Protein AF-A0A6M1YBT5-F1 (afdb_monomer_lite)

pLDDT: mean 76.94, std 18.64, range [25.42, 97.75]

Secondary structure (DSSP, 8-state):
----PBPTTS-B--S----TT--TT-----EE-S-BTTB-TTT--GGGSEEPPTTSHHHHTT---EEPPPBTTB--GGGGGG------GGGGGGGS-HHHHHHHHHHHHHHHTSTTPEEEE-TTS-EEEEEEETTTTEEEEEE---HHHHHHHHHHHHHHSS---TTSTTSS--SPPPSS--TTSSSHHHHHHHHHHHHHHHHHS-SSS---HHHHHHHHHHTTTTSS--HHHHHHH-PPEEPSSTT---EE--GGG-EEEHHHHT-SEEEEEEEE-SSSSPPTTPPSP---EEEEEEEEHHHHHSPPPSSGGG--S---SSS-GGG-EEEHHHHHHHHHHHHHHHHHHHHHSPPPGGGGGGGGSPP----

Structure (mmCIF, N/CA/C/O backbone):
data_AF-A0A6M1YBT5-F1
#
_entry.id   AF-A0A6M1YBT5-F1
#
loop_
_atom_site.group_PDB
_atom_site.id
_atom_site.type_symbol
_atom_site.label_atom_id
_atom_site.label_alt_id
_atom_site.label_comp_id
_atom_site.label_asym_id
_atom_site.label_entity_id
_atom_site.label_seq_id
_atom_site.pdbx_PDB_ins_code
_atom_site.Cartn_x
_atom_site.Cartn_y
_atom_site.Cartn_z
_atom_site.occupancy
_atom_site.B_iso_or_equiv
_atom_site.auth_seq_id
_atom_site.auth_comp_id
_atom_site.auth_asym_id
_atom_site.auth_atom_id
_atom_site.pdbx_PDB_model_num
ATOM 1 N N . MET A 1 1 ? 1.726 -25.487 -20.425 1.00 26.73 1 MET A N 1
ATOM 2 C CA . MET A 1 1 ? 1.369 -24.193 -19.809 1.00 26.73 1 MET A CA 1
ATOM 3 C C . MET A 1 1 ? 2.664 -23.662 -19.251 1.00 26.73 1 MET A C 1
ATOM 5 O O . MET A 1 1 ? 3.303 -24.410 -18.527 1.00 26.73 1 MET A O 1
ATOM 9 N N . VAL A 1 2 ? 3.130 -22.505 -19.703 1.00 25.42 2 VAL A N 1
ATOM 10 C CA . VAL A 1 2 ? 4.426 -21.983 -19.265 1.00 25.42 2 VAL A CA 1
ATOM 11 C C . VAL A 1 2 ? 4.145 -20.724 -18.504 1.00 25.42 2 VAL A C 1
ATOM 13 O O . VAL A 1 2 ? 3.685 -19.731 -19.064 1.00 25.42 2 VAL A O 1
ATOM 16 N N . GLU A 1 3 ? 4.338 -20.848 -17.201 1.00 28.80 3 GLU A N 1
ATOM 17 C CA . GLU A 1 3 ? 4.445 -19.727 -16.299 1.00 28.80 3 GLU A CA 1
ATOM 18 C C . GLU A 1 3 ? 5.597 -18.865 -16.824 1.00 28.80 3 GLU A C 1
ATOM 20 O O . GLU A 1 3 ? 6.738 -19.317 -16.901 1.00 28.80 3 GLU A O 1
ATOM 25 N N . ILE A 1 4 ? 5.306 -17.609 -17.187 1.00 34.09 4 ILE A N 1
ATOM 26 C CA . ILE A 1 4 ? 6.251 -16.570 -16.777 1.00 34.09 4 ILE A CA 1
ATOM 27 C C . ILE A 1 4 ? 6.368 -16.811 -15.290 1.00 34.09 4 ILE A C 1
ATOM 29 O O . ILE A 1 4 ? 5.341 -16.694 -14.610 1.00 34.09 4 ILE A O 1
ATOM 33 N N . ASP A 1 5 ? 7.531 -17.310 -14.867 1.00 37.50 5 ASP A N 1
ATOM 34 C CA . ASP A 1 5 ? 7.662 -17.830 -13.522 1.00 37.50 5 ASP A CA 1
ATOM 35 C C . ASP A 1 5 ? 7.214 -16.716 -12.603 1.00 37.50 5 ASP A C 1
ATOM 37 O O . ASP A 1 5 ? 7.565 -15.539 -12.760 1.00 37.50 5 ASP A O 1
ATOM 41 N N . ARG A 1 6 ? 6.237 -17.094 -11.808 1.00 40.88 6 ARG A N 1
ATOM 42 C CA . ARG A 1 6 ? 5.679 -16.217 -10.827 1.00 40.88 6 ARG A CA 1
ATOM 43 C C . ARG A 1 6 ? 6.697 -16.249 -9.697 1.00 40.88 6 ARG A C 1
ATOM 45 O O . ARG A 1 6 ? 7.323 -17.283 -9.466 1.00 40.88 6 ARG A O 1
ATOM 52 N N . ASP A 1 7 ? 6.880 -15.171 -8.947 1.00 37.66 7 ASP A N 1
ATOM 53 C CA . ASP A 1 7 ? 7.447 -15.406 -7.619 1.00 37.66 7 ASP A CA 1
ATOM 54 C C . ASP A 1 7 ? 6.541 -16.419 -6.874 1.00 37.66 7 ASP A C 1
ATOM 56 O O . ASP A 1 7 ? 5.446 -16.768 -7.333 1.00 37.66 7 ASP A O 1
ATOM 60 N N . ILE A 1 8 ? 6.952 -16.895 -5.698 1.00 29.22 8 ILE A N 1
ATOM 61 C CA . ILE A 1 8 ? 6.118 -17.826 -4.915 1.00 29.22 8 ILE A CA 1
ATOM 62 C C . ILE A 1 8 ? 4.668 -17.320 -4.680 1.00 29.22 8 ILE A C 1
ATOM 64 O O . ILE A 1 8 ? 3.797 -18.090 -4.281 1.00 29.22 8 ILE A O 1
ATOM 68 N N . ASN A 1 9 ? 4.398 -16.036 -4.935 1.00 33.50 9 ASN A N 1
ATOM 69 C CA . ASN A 1 9 ? 3.139 -15.347 -4.707 1.00 33.50 9 ASN A CA 1
ATOM 70 C C . ASN A 1 9 ? 2.291 -15.123 -5.962 1.00 33.50 9 ASN A C 1
ATOM 72 O O . ASN A 1 9 ? 1.188 -14.587 -5.856 1.00 33.50 9 ASN A O 1
ATOM 76 N N . GLY A 1 10 ? 2.740 -15.545 -7.141 1.00 29.95 10 GLY A N 1
ATOM 77 C CA . GLY A 1 10 ? 1.906 -15.485 -8.335 1.00 29.95 10 GLY A CA 1
ATOM 78 C C . GLY A 1 10 ? 2.188 -14.313 -9.287 1.00 29.95 10 GLY A C 1
ATOM 79 O O . GLY A 1 10 ? 1.423 -14.139 -10.240 1.00 29.95 10 GLY A O 1
ATOM 80 N N . VAL A 1 11 ? 3.260 -13.541 -9.063 1.00 38.91 11 VAL A N 1
ATOM 81 C CA . VAL A 1 11 ? 3.574 -12.308 -9.807 1.00 38.91 11 VAL A CA 1
ATOM 82 C C . VAL A 1 11 ? 4.589 -12.552 -10.931 1.00 38.91 11 VAL A C 1
ATOM 84 O O . VAL A 1 11 ? 5.659 -13.079 -10.644 1.00 38.91 11 VAL A O 1
ATOM 87 N N . PRO A 1 12 ? 4.331 -12.112 -12.177 1.00 36.88 12 PRO A N 1
ATOM 88 C CA . PRO A 1 12 ? 5.252 -12.278 -13.302 1.00 36.88 12 PRO A CA 1
ATOM 89 C C . PRO A 1 12 ? 6.595 -11.606 -13.066 1.00 36.88 12 PRO A C 1
ATOM 91 O O . PRO A 1 12 ? 6.651 -10.429 -12.704 1.00 36.88 12 PRO A O 1
ATOM 94 N N . ILE A 1 13 ? 7.656 -12.356 -13.346 1.00 44.56 13 ILE A N 1
ATOM 95 C CA . ILE A 1 13 ? 9.000 -11.922 -13.033 1.00 44.56 13 ILE A CA 1
ATOM 96 C C . ILE A 1 13 ? 9.590 -10.958 -14.097 1.00 44.56 13 ILE A C 1
ATOM 98 O O . ILE A 1 13 ? 9.879 -11.350 -15.229 1.00 44.56 13 ILE A O 1
ATOM 102 N N . LEU A 1 14 ? 9.810 -9.693 -13.729 1.00 43.75 14 LEU A N 1
ATOM 103 C CA . LEU A 1 14 ? 10.834 -8.811 -14.307 1.00 43.75 14 LEU A CA 1
ATOM 104 C C . LEU A 1 14 ? 12.133 -9.005 -13.503 1.00 43.75 14 LEU A C 1
ATOM 106 O O . LEU A 1 14 ? 12.145 -9.662 -12.480 1.00 43.75 14 LEU A O 1
ATOM 110 N N . THR A 1 15 ? 13.288 -8.520 -13.946 1.00 36.75 15 THR A N 1
ATOM 111 C CA . THR A 1 15 ? 14.533 -8.696 -13.169 1.00 36.75 15 THR A CA 1
ATOM 112 C C . THR A 1 15 ? 14.417 -8.077 -11.769 1.00 36.75 15 THR A C 1
ATOM 114 O O . THR A 1 15 ? 14.633 -6.871 -11.622 1.00 36.75 15 THR A O 1
ATOM 117 N N . TYR A 1 16 ? 14.088 -8.883 -10.751 1.00 40.78 16 TYR A N 1
ATOM 118 C CA . TYR A 1 16 ? 14.007 -8.444 -9.363 1.00 40.78 16 TYR A CA 1
ATOM 119 C C . TYR A 1 16 ? 15.364 -7.921 -8.897 1.00 40.78 16 TYR A C 1
ATOM 121 O O . TYR A 1 16 ? 16.414 -8.522 -9.132 1.00 40.78 16 TYR A O 1
ATOM 129 N N . ALA A 1 17 ? 15.250 -6.909 -8.041 1.00 36.84 17 ALA A N 1
ATOM 130 C CA . ALA A 1 17 ? 16.134 -6.630 -6.920 1.00 36.84 17 ALA A CA 1
ATOM 131 C C . ALA A 1 17 ? 17.541 -6.163 -7.287 1.00 36.84 17 ALA A C 1
ATOM 133 O O . ALA A 1 17 ? 18.460 -6.960 -7.440 1.00 36.84 17 ALA A O 1
ATOM 134 N N . LEU A 1 18 ? 17.717 -4.838 -7.239 1.00 38.97 18 LEU A N 1
ATOM 135 C CA . LEU A 1 18 ? 18.995 -4.253 -6.846 1.00 38.97 18 LEU A CA 1
ATOM 136 C C . LEU A 1 18 ? 19.388 -4.842 -5.484 1.00 38.97 18 LEU A C 1
ATOM 138 O O . LEU A 1 18 ? 18.885 -4.422 -4.435 1.00 38.97 18 LEU A O 1
ATOM 142 N N . GLY A 1 19 ? 20.252 -5.850 -5.516 1.00 38.91 19 GLY A N 1
ATOM 143 C CA . GLY A 1 19 ? 20.947 -6.348 -4.347 1.00 38.91 19 GLY A CA 1
ATOM 144 C C . GLY A 1 19 ? 22.049 -5.367 -3.938 1.00 38.91 19 GLY A C 1
ATOM 145 O O . GLY A 1 19 ? 22.372 -4.420 -4.665 1.00 38.91 19 GLY A O 1
ATOM 146 N N . PRO A 1 20 ? 22.674 -5.560 -2.767 1.00 32.41 20 PRO A N 1
ATOM 147 C CA . PRO A 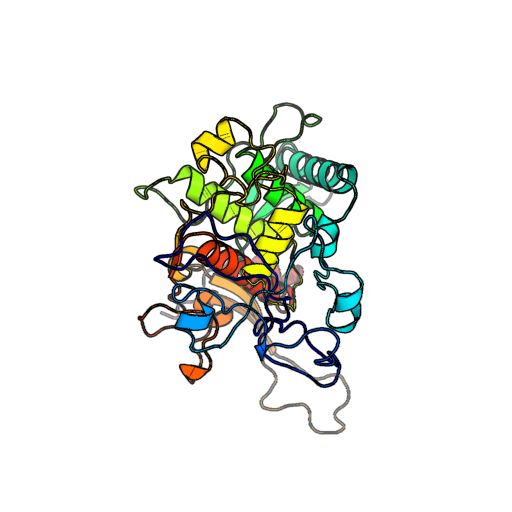1 20 ? 23.877 -4.820 -2.410 1.00 32.41 20 PRO A CA 1
ATOM 148 C C . PRO A 1 20 ? 25.019 -5.150 -3.400 1.00 32.41 20 PRO A C 1
ATOM 150 O O . PRO A 1 20 ? 25.738 -6.126 -3.204 1.00 32.41 20 PRO A O 1
ATOM 153 N N . GLY A 1 21 ? 25.186 -4.353 -4.467 1.00 38.91 21 GLY A N 1
ATOM 154 C CA . GLY A 1 21 ? 26.302 -4.480 -5.422 1.00 38.91 21 GLY A CA 1
ATOM 155 C C . GLY A 1 21 ? 25.999 -4.252 -6.911 1.00 38.91 21 GLY A C 1
ATOM 156 O O . GLY A 1 21 ? 26.948 -4.196 -7.691 1.00 38.91 21 GLY A O 1
ATOM 157 N N . ASP A 1 22 ? 24.736 -4.106 -7.321 1.00 43.72 22 ASP A N 1
ATOM 158 C CA . ASP A 1 22 ? 24.376 -3.922 -8.738 1.00 43.72 22 ASP A CA 1
ATOM 159 C C . ASP A 1 22 ? 24.725 -2.525 -9.293 1.00 43.72 22 ASP A C 1
ATOM 161 O O . ASP A 1 22 ? 24.653 -1.512 -8.590 1.00 43.72 22 ASP A O 1
ATOM 165 N N . ALA A 1 23 ? 25.080 -2.459 -10.584 1.00 38.72 23 ALA A N 1
ATOM 166 C CA . ALA A 1 23 ? 25.307 -1.203 -11.298 1.00 38.72 23 ALA A CA 1
ATOM 167 C C . ALA A 1 23 ? 24.004 -0.688 -11.932 1.00 38.72 23 ALA A C 1
ATOM 169 O O . ALA A 1 23 ? 23.312 -1.398 -12.654 1.00 38.72 23 ALA A O 1
ATOM 170 N N . TRP A 1 24 ? 23.710 0.591 -11.713 1.00 37.75 24 TRP A N 1
ATOM 171 C CA . TRP A 1 24 ? 22.480 1.285 -12.119 1.00 37.75 24 TRP A CA 1
ATOM 172 C C . TRP A 1 24 ? 22.227 1.373 -13.641 1.00 37.75 24 TRP A C 1
ATOM 174 O O . TRP A 1 24 ? 21.169 1.835 -14.054 1.00 37.75 24 TRP A O 1
ATOM 184 N N . THR A 1 25 ? 23.179 0.955 -14.481 1.00 33.41 25 THR A N 1
ATOM 185 C CA . THR A 1 25 ? 23.134 1.043 -15.954 1.00 33.41 25 THR A CA 1
ATOM 186 C C . THR A 1 25 ? 22.618 -0.220 -16.647 1.00 33.41 25 THR A C 1
ATOM 188 O O . THR A 1 25 ? 22.675 -0.311 -17.873 1.00 33.41 25 THR A O 1
ATOM 191 N N . TRP A 1 26 ? 22.167 -1.229 -15.907 1.00 42.75 26 TRP A N 1
ATOM 192 C CA . TRP A 1 26 ? 21.695 -2.478 -16.501 1.00 42.75 26 TRP A CA 1
ATOM 193 C C . TRP A 1 26 ? 20.222 -2.341 -16.905 1.00 42.75 26 TRP A C 1
ATOM 195 O O . TRP A 1 26 ? 19.343 -2.149 -16.067 1.00 42.75 26 TRP A O 1
ATOM 205 N N . VAL A 1 27 ? 19.970 -2.368 -18.217 1.00 40.84 27 VAL A N 1
ATOM 206 C CA . VAL A 1 27 ? 18.632 -2.271 -18.821 1.00 40.84 27 VAL A CA 1
ATOM 207 C C . VAL A 1 27 ? 17.768 -3.443 -18.348 1.00 40.84 27 VAL A C 1
ATOM 209 O O . VAL A 1 27 ? 18.183 -4.599 -18.428 1.00 40.84 27 VAL A O 1
ATOM 212 N N . ARG A 1 28 ? 16.556 -3.138 -17.867 1.00 53.50 28 ARG A N 1
ATOM 213 C CA . ARG A 1 28 ? 15.579 -4.119 -17.375 1.00 53.50 28 ARG A CA 1
ATOM 214 C C . ARG A 1 28 ? 15.096 -4.962 -18.545 1.00 53.50 28 ARG A C 1
ATOM 216 O O . ARG A 1 28 ? 14.430 -4.443 -19.430 1.00 53.50 28 ARG A O 1
ATOM 223 N N . SER A 1 29 ? 15.452 -6.238 -18.549 1.00 51.53 29 SER A N 1
ATOM 224 C CA . SER A 1 29 ? 15.004 -7.216 -19.541 1.00 51.53 29 SER A CA 1
ATOM 225 C C . SER A 1 29 ? 14.163 -8.270 -18.820 1.00 51.53 29 SER A C 1
ATOM 227 O O . SER A 1 29 ? 14.588 -8.683 -17.742 1.00 51.53 29 SER A O 1
ATOM 229 N N . PRO A 1 30 ? 12.987 -8.703 -19.319 1.00 60.44 30 PRO A N 1
ATOM 230 C CA . PRO A 1 30 ? 12.273 -9.823 -18.723 1.00 60.44 30 PRO A CA 1
ATOM 231 C C . PRO A 1 30 ? 13.216 -11.019 -18.686 1.00 60.44 30 PRO A C 1
ATOM 233 O O . PRO A 1 30 ? 14.137 -11.098 -19.494 1.00 60.44 30 PRO A O 1
ATOM 236 N N . ILE A 1 31 ? 13.051 -11.913 -17.722 1.00 62.12 31 ILE A N 1
ATOM 237 C CA . ILE A 1 31 ? 13.973 -13.036 -17.558 1.00 62.12 31 ILE A CA 1
ATOM 238 C C . ILE A 1 31 ? 13.261 -14.359 -17.714 1.00 62.12 31 ILE A C 1
ATOM 240 O O . ILE A 1 31 ? 12.080 -14.513 -17.425 1.00 62.12 31 ILE A O 1
ATOM 244 N N . MET A 1 32 ? 14.023 -15.315 -18.207 1.00 68.75 32 MET A N 1
ATOM 245 C CA . MET A 1 32 ? 13.651 -16.706 -18.339 1.00 68.75 32 MET A CA 1
ATOM 246 C C . MET A 1 32 ? 14.423 -17.494 -17.277 1.00 68.75 32 MET A C 1
ATOM 248 O O . MET A 1 32 ? 15.547 -17.113 -16.950 1.00 68.75 32 MET A O 1
ATOM 252 N N . PHE A 1 33 ? 13.843 -18.579 -16.758 1.00 63.16 33 PHE A N 1
ATOM 253 C CA . PHE A 1 33 ? 14.480 -19.494 -15.789 1.00 63.16 33 PHE A CA 1
ATOM 254 C C . PHE A 1 33 ? 14.779 -20.884 -16.370 1.00 63.16 33 PHE A C 1
ATOM 256 O O . PHE A 1 33 ? 15.431 -21.712 -15.738 1.00 63.16 33 PHE A O 1
ATOM 263 N N . GLY A 1 34 ? 14.307 -21.153 -17.588 1.00 68.75 34 GLY A N 1
ATOM 264 C CA . GLY A 1 34 ? 14.541 -22.408 -18.288 1.00 68.75 34 GLY A CA 1
ATOM 265 C C . GLY A 1 34 ? 13.649 -22.568 -19.513 1.00 68.75 34 GLY A C 1
ATOM 266 O O . GLY A 1 34 ? 12.652 -21.863 -19.673 1.00 68.75 34 GLY A O 1
ATOM 267 N N . ASN A 1 35 ? 14.008 -23.519 -20.376 1.00 68.50 35 ASN A N 1
ATOM 268 C CA . ASN A 1 35 ? 13.168 -23.940 -21.497 1.00 68.50 35 ASN A CA 1
ATOM 269 C C . ASN A 1 35 ? 11.968 -24.743 -21.002 1.00 68.50 35 ASN A C 1
ATOM 271 O O . ASN A 1 35 ? 12.051 -25.482 -20.021 1.00 68.50 35 ASN A O 1
ATOM 275 N N . THR A 1 36 ? 10.858 -24.645 -21.722 1.00 66.00 36 THR A N 1
ATOM 276 C CA . THR A 1 36 ? 9.608 -25.302 -21.347 1.00 66.00 36 THR A CA 1
ATOM 277 C C . THR A 1 36 ? 8.829 -25.752 -22.581 1.00 66.00 36 THR A C 1
ATOM 279 O O . THR A 1 36 ? 9.006 -25.220 -23.670 1.00 66.00 36 THR A O 1
ATOM 282 N N . GLU A 1 37 ? 7.926 -26.726 -22.434 1.00 66.75 37 GLU A N 1
ATOM 283 C CA . GLU A 1 37 ? 7.219 -27.307 -23.590 1.00 66.75 37 GLU A CA 1
ATOM 284 C C . GLU A 1 37 ? 6.308 -26.320 -24.341 1.00 66.75 37 GLU A C 1
ATOM 286 O O . GLU A 1 37 ? 6.036 -26.536 -25.519 1.00 66.75 37 GLU A O 1
ATOM 291 N N . ALA A 1 38 ? 5.829 -25.247 -23.695 1.00 65.81 38 ALA A N 1
ATOM 292 C CA . ALA A 1 38 ? 5.006 -24.231 -24.368 1.00 65.81 38 ALA A CA 1
ATOM 293 C C . ALA A 1 38 ? 5.803 -23.025 -24.890 1.00 65.81 38 ALA A C 1
ATOM 295 O O . ALA A 1 38 ? 5.219 -22.200 -25.584 1.00 65.81 38 ALA A O 1
ATOM 296 N N . CYS A 1 39 ? 7.106 -22.943 -24.603 1.00 71.12 39 CYS A N 1
ATOM 297 C CA . CYS A 1 39 ? 8.022 -21.995 -25.228 1.00 71.12 39 CYS A CA 1
ATOM 298 C C . CYS A 1 39 ? 9.065 -22.780 -26.038 1.00 71.12 39 CYS A C 1
ATOM 300 O O . CYS A 1 39 ? 10.083 -23.211 -25.488 1.00 71.12 39 CYS A O 1
ATOM 302 N N . PRO A 1 40 ? 8.796 -23.039 -27.328 1.00 76.81 40 PRO A N 1
ATOM 303 C CA . PRO A 1 40 ? 9.691 -23.827 -28.161 1.00 76.81 40 PRO A CA 1
ATOM 304 C C . PRO A 1 40 ? 11.078 -23.174 -28.254 1.00 76.81 40 PRO A C 1
ATOM 306 O O . PRO A 1 40 ? 11.187 -21.964 -28.446 1.00 76.81 40 PRO A O 1
ATOM 309 N N . ALA A 1 41 ? 12.147 -23.969 -28.150 1.00 77.25 41 ALA A N 1
ATOM 310 C CA . ALA A 1 41 ? 13.522 -23.458 -28.204 1.00 77.25 41 ALA A CA 1
ATOM 311 C C . ALA A 1 41 ? 13.877 -22.814 -29.563 1.00 77.25 41 ALA A C 1
ATOM 313 O O . ALA A 1 41 ? 14.815 -22.034 -29.661 1.00 77.25 41 ALA A O 1
ATOM 314 N N . ASP A 1 42 ? 13.124 -23.108 -30.624 1.00 82.19 42 ASP A N 1
ATOM 315 C CA . ASP A 1 42 ? 13.220 -22.425 -31.918 1.00 82.19 42 ASP A CA 1
ATOM 316 C C . ASP A 1 42 ? 12.602 -21.016 -31.917 1.00 82.19 42 ASP A C 1
ATOM 318 O O . ASP A 1 42 ? 12.900 -20.226 -32.813 1.00 82.19 42 ASP A O 1
ATOM 322 N N . VAL A 1 43 ? 11.785 -20.686 -30.911 1.00 78.94 43 VAL A N 1
ATOM 323 C CA . VAL A 1 43 ? 11.243 -19.341 -30.668 1.00 78.94 43 VAL A CA 1
ATOM 324 C C . VAL A 1 43 ? 12.129 -18.567 -29.694 1.00 78.94 43 VAL A C 1
ATOM 326 O O . VAL A 1 43 ? 12.513 -17.437 -29.988 1.00 78.94 43 VAL A O 1
ATOM 329 N N . LEU A 1 44 ? 12.457 -19.162 -28.545 1.00 76.31 44 LEU A N 1
ATOM 330 C CA . LEU A 1 44 ? 13.303 -18.551 -27.521 1.00 76.31 44 LEU A CA 1
ATOM 331 C C . LEU A 1 44 ? 14.030 -19.652 -26.735 1.00 76.31 44 LEU A C 1
ATOM 333 O O . LEU A 1 44 ? 13.400 -20.416 -26.008 1.00 76.31 44 LEU A O 1
ATOM 337 N N . ASP A 1 45 ? 15.354 -19.742 -26.886 1.00 84.12 45 ASP A N 1
ATOM 338 C CA . ASP A 1 45 ? 16.174 -20.757 -26.212 1.00 84.12 45 ASP A CA 1
ATOM 339 C C . ASP A 1 45 ? 16.932 -20.160 -25.028 1.00 84.12 45 ASP A C 1
ATOM 341 O O . ASP A 1 45 ? 17.886 -19.397 -25.210 1.00 84.12 45 ASP A O 1
ATOM 345 N N . PHE A 1 46 ? 16.572 -20.594 -23.821 1.00 80.56 46 PHE A N 1
ATOM 346 C CA . PHE A 1 46 ? 17.237 -20.251 -22.570 1.00 80.56 46 PHE A CA 1
ATOM 347 C C . PHE A 1 46 ? 18.763 -20.356 -22.665 1.00 80.56 46 PHE A C 1
ATOM 349 O O . PHE A 1 46 ? 19.464 -19.442 -22.245 1.00 80.56 46 PHE A O 1
ATOM 356 N N . ALA A 1 47 ? 19.310 -21.411 -23.277 1.00 84.38 47 ALA A N 1
ATOM 357 C CA . ALA A 1 47 ? 20.759 -21.615 -23.333 1.00 84.38 47 ALA A CA 1
ATOM 358 C C . ALA A 1 47 ? 21.504 -20.513 -24.114 1.00 84.38 47 ALA A C 1
ATOM 360 O O . ALA A 1 47 ? 22.697 -20.292 -23.882 1.00 84.38 47 ALA A O 1
ATOM 361 N N . THR A 1 48 ? 20.801 -19.819 -25.012 1.00 83.56 48 THR A N 1
ATOM 362 C CA . THR A 1 48 ? 21.343 -18.751 -25.865 1.00 83.56 48 THR A CA 1
ATOM 363 C C . THR A 1 48 ? 21.215 -17.356 -25.258 1.00 83.56 48 THR A C 1
ATOM 365 O O . THR A 1 48 ? 21.871 -16.429 -25.730 1.00 83.56 48 THR A O 1
ATOM 368 N N . LEU A 1 49 ? 20.403 -17.207 -24.209 1.00 79.06 49 LEU A N 1
ATOM 369 C CA . LEU A 1 49 ? 20.161 -15.931 -23.546 1.00 79.06 49 LEU A CA 1
ATOM 370 C C . LEU A 1 49 ? 21.324 -15.529 -22.636 1.00 79.06 49 LEU A C 1
ATOM 372 O O . LEU A 1 49 ? 22.025 -16.383 -22.081 1.00 79.06 49 LEU A O 1
ATOM 376 N N . GLU A 1 50 ? 21.511 -14.222 -22.455 1.00 77.12 50 GLU A N 1
ATOM 377 C CA . GLU A 1 50 ? 22.537 -13.695 -21.556 1.00 77.12 50 GLU A CA 1
ATOM 378 C C . GLU A 1 50 ? 22.163 -13.967 -20.092 1.00 77.12 50 GLU A C 1
ATOM 380 O O . GLU A 1 50 ? 21.042 -13.656 -19.687 1.00 77.12 50 GLU A O 1
ATOM 385 N N . PRO A 1 51 ? 23.068 -14.528 -19.271 1.00 73.62 51 PRO A N 1
ATOM 386 C CA . PRO A 1 51 ? 22.798 -14.738 -17.858 1.00 73.62 51 PRO A CA 1
ATOM 387 C C . PRO A 1 51 ? 22.629 -13.419 -17.114 1.00 73.62 51 PRO A C 1
ATOM 389 O O . PRO A 1 51 ? 23.346 -12.444 -17.356 1.00 73.62 51 PRO A O 1
ATOM 392 N N . VAL A 1 52 ? 21.695 -13.421 -16.165 1.00 66.88 52 VAL A N 1
ATOM 393 C CA . VAL A 1 52 ? 21.521 -12.313 -15.231 1.00 66.88 52 VAL A CA 1
ATOM 394 C C . VAL A 1 52 ? 22.807 -12.138 -14.422 1.00 66.88 52 VAL A C 1
ATOM 396 O O . VAL A 1 52 ? 23.524 -13.095 -14.121 1.00 66.88 52 VAL A O 1
ATOM 399 N N . GLY A 1 53 ? 23.121 -10.883 -14.098 1.00 61.69 53 GLY A N 1
ATOM 400 C CA . GLY A 1 53 ? 24.372 -10.516 -13.448 1.00 61.69 53 GLY A CA 1
ATOM 401 C C . GLY A 1 53 ? 24.636 -11.278 -12.136 1.00 61.69 53 GLY A C 1
ATOM 402 O O . GLY A 1 53 ? 23.703 -11.660 -11.415 1.00 61.69 53 GLY A O 1
ATOM 403 N N . PRO A 1 54 ? 25.919 -11.470 -11.773 1.00 56.62 54 PRO A N 1
ATOM 404 C CA . PRO A 1 54 ? 26.318 -12.249 -10.600 1.00 56.62 54 PRO A CA 1
ATOM 405 C C . PRO A 1 54 ? 25.900 -11.618 -9.260 1.00 56.62 54 PRO A C 1
ATOM 407 O O . PRO A 1 54 ? 25.972 -12.268 -8.223 1.00 56.62 54 PRO A O 1
ATOM 410 N N . THR A 1 55 ? 25.487 -10.355 -9.280 1.00 48.09 55 THR A N 1
ATOM 411 C CA . THR A 1 55 ? 25.044 -9.563 -8.128 1.00 48.09 55 THR A CA 1
ATOM 412 C C . THR A 1 55 ? 23.523 -9.555 -7.940 1.00 48.09 55 THR A C 1
ATOM 414 O O . THR A 1 55 ? 23.051 -9.042 -6.928 1.00 48.09 55 THR A O 1
ATOM 417 N N . SER A 1 56 ? 22.764 -10.179 -8.851 1.00 54.53 56 SER A N 1
ATOM 418 C CA . SER A 1 56 ? 21.304 -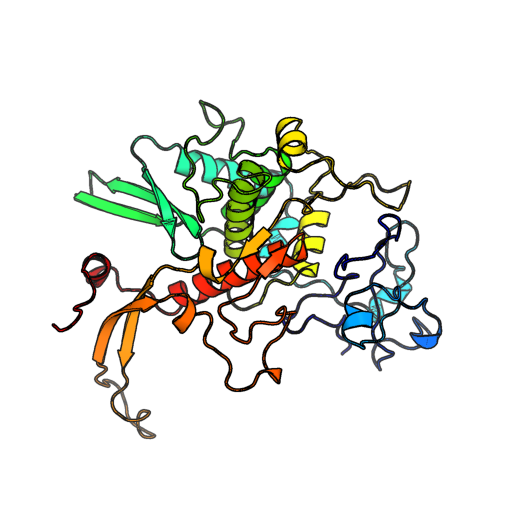10.270 -8.746 1.00 54.53 56 SER A CA 1
ATOM 419 C C . SER A 1 56 ? 20.834 -11.171 -7.601 1.00 54.53 56 SER A C 1
ATOM 421 O O . SER A 1 56 ? 21.534 -12.101 -7.180 1.00 54.53 56 SER A O 1
ATOM 423 N N . ILE A 1 57 ? 19.595 -10.954 -7.145 1.00 45.94 57 ILE A N 1
ATOM 424 C CA . ILE A 1 57 ? 18.960 -11.814 -6.136 1.00 45.94 57 ILE A CA 1
ATOM 425 C C . ILE A 1 57 ? 18.852 -13.272 -6.595 1.00 45.94 57 ILE A C 1
ATOM 427 O O . ILE A 1 57 ? 19.006 -14.172 -5.777 1.00 45.94 57 ILE A O 1
ATOM 431 N N . TYR A 1 58 ? 18.653 -13.525 -7.891 1.00 53.34 58 TYR A N 1
ATOM 432 C CA . TYR A 1 58 ? 18.559 -14.884 -8.429 1.00 53.34 58 TYR A CA 1
ATOM 433 C C . TYR A 1 58 ? 19.875 -15.624 -8.266 1.00 53.34 58 TYR A C 1
ATOM 435 O O . TYR A 1 58 ? 19.892 -16.724 -7.720 1.00 53.34 58 TYR A O 1
ATOM 443 N N . THR A 1 59 ? 20.988 -14.973 -8.608 1.00 57.59 59 THR A N 1
ATOM 444 C CA . THR A 1 59 ? 22.316 -15.542 -8.379 1.00 57.59 59 THR A CA 1
ATOM 445 C C . THR A 1 59 ? 22.559 -15.794 -6.890 1.00 57.59 59 THR A C 1
ATOM 447 O O . THR A 1 59 ? 23.055 -16.859 -6.524 1.00 57.59 59 THR A O 1
ATOM 450 N N . ALA A 1 60 ? 22.168 -14.862 -6.012 1.00 48.59 60 ALA A N 1
ATOM 451 C CA . ALA A 1 60 ? 22.307 -15.024 -4.561 1.00 48.59 60 ALA A CA 1
ATOM 452 C C . ALA A 1 60 ? 21.462 -16.183 -3.996 1.00 48.59 60 ALA A C 1
ATOM 454 O O . ALA A 1 60 ? 21.867 -16.825 -3.027 1.00 48.59 60 ALA A O 1
ATOM 455 N N . LEU A 1 61 ? 20.315 -16.469 -4.617 1.00 46.31 61 LEU A N 1
ATOM 456 C CA . LEU A 1 61 ? 19.441 -17.599 -4.296 1.00 46.31 61 LEU A CA 1
ATOM 457 C C . LEU A 1 61 ? 19.846 -18.903 -5.010 1.00 46.31 61 LEU A C 1
ATOM 459 O O . LEU A 1 61 ? 19.207 -19.931 -4.797 1.00 46.31 61 LEU A O 1
ATOM 463 N N . GLY A 1 62 ? 20.899 -18.891 -5.836 1.00 57.00 62 GLY A N 1
ATOM 464 C CA . GLY A 1 62 ? 21.337 -20.054 -6.615 1.00 57.00 62 GLY A CA 1
ATOM 465 C C . GLY A 1 62 ? 20.408 -20.415 -7.781 1.00 57.00 62 GLY A C 1
ATOM 466 O O . GLY A 1 62 ? 20.432 -21.551 -8.249 1.00 57.00 62 GLY A O 1
ATOM 467 N N . ILE A 1 63 ? 19.590 -19.467 -8.234 1.00 57.81 63 ILE A N 1
ATOM 468 C CA . ILE A 1 63 ? 18.641 -19.608 -9.339 1.00 57.81 63 ILE A CA 1
ATOM 469 C C . ILE A 1 63 ? 19.309 -19.115 -10.630 1.00 57.81 63 ILE A C 1
ATOM 471 O O . ILE A 1 63 ? 19.779 -17.978 -10.698 1.00 57.81 63 ILE A O 1
ATOM 475 N N . GLU A 1 64 ? 19.345 -19.956 -11.668 1.00 67.31 64 GLU A N 1
ATOM 476 C CA . GLU A 1 64 ? 19.833 -19.555 -12.993 1.00 67.31 64 GLU A CA 1
ATOM 477 C C . GLU A 1 64 ? 18.734 -18.784 -13.738 1.00 67.31 64 GLU A C 1
ATOM 479 O O . GLU A 1 64 ? 17.694 -19.341 -14.079 1.00 67.31 64 GLU A O 1
ATOM 484 N N . ALA A 1 65 ? 18.972 -17.499 -13.995 1.00 67.31 65 ALA A N 1
ATOM 485 C CA . ALA A 1 65 ? 18.062 -16.617 -14.721 1.00 67.31 65 ALA A CA 1
ATOM 486 C C . ALA A 1 65 ? 18.787 -15.966 -15.903 1.00 67.31 65 ALA A C 1
ATOM 488 O O . ALA A 1 65 ? 19.994 -15.707 -15.825 1.00 67.31 65 ALA A O 1
ATOM 489 N N . ARG A 1 66 ? 18.071 -15.687 -17.000 1.00 72.69 66 ARG A N 1
ATOM 490 C CA . ARG A 1 66 ? 18.655 -15.125 -18.232 1.00 72.69 66 ARG A CA 1
ATOM 491 C C . ARG A 1 66 ? 17.763 -14.078 -18.891 1.00 72.69 66 ARG A C 1
ATOM 493 O O . ARG A 1 66 ? 16.553 -14.261 -18.922 1.00 72.69 66 ARG A O 1
ATOM 500 N N . TYR A 1 67 ? 18.348 -13.007 -19.424 1.00 70.88 67 TYR A N 1
ATOM 501 C CA . TYR A 1 67 ? 17.639 -11.877 -20.029 1.00 70.88 67 TYR A CA 1
ATOM 502 C C . TYR A 1 67 ? 16.996 -12.236 -21.373 1.00 70.88 67 TYR A C 1
ATOM 504 O O . TYR A 1 67 ? 17.641 -12.778 -22.268 1.00 70.88 67 TYR A O 1
ATOM 512 N N . ILE A 1 68 ? 15.733 -11.860 -21.535 1.00 70.50 68 ILE A N 1
ATOM 513 C CA . ILE A 1 68 ? 14.963 -11.931 -22.772 1.00 70.50 68 ILE A CA 1
ATOM 514 C C . ILE A 1 68 ? 15.202 -10.630 -23.556 1.00 70.50 68 ILE A C 1
ATOM 516 O O . ILE A 1 68 ? 15.011 -9.542 -23.009 1.00 70.50 68 ILE A O 1
ATOM 520 N N . PRO A 1 69 ? 15.606 -10.706 -24.834 1.00 66.94 69 PRO A N 1
ATOM 521 C CA . PRO A 1 69 ? 15.970 -9.529 -25.606 1.00 66.94 69 PRO A CA 1
ATOM 522 C C . PRO A 1 69 ? 14.760 -8.651 -25.945 1.00 66.94 69 PRO A C 1
ATOM 524 O O . PRO A 1 69 ? 13.742 -9.130 -26.446 1.00 66.94 69 PRO A O 1
ATOM 527 N N . PHE A 1 70 ? 14.931 -7.346 -25.736 1.00 58.94 70 PHE A N 1
ATOM 528 C CA . PHE A 1 70 ? 14.018 -6.294 -26.177 1.00 58.94 70 PHE A CA 1
ATOM 529 C C . PHE A 1 70 ? 14.354 -5.816 -27.591 1.00 58.94 70 PHE A C 1
ATOM 531 O O . PHE A 1 70 ? 15.524 -5.674 -27.954 1.00 58.94 70 PHE A O 1
ATOM 538 N N . VAL A 1 71 ? 13.323 -5.484 -28.364 1.00 53.81 71 VAL A N 1
ATOM 539 C CA . VAL A 1 71 ? 13.455 -4.737 -29.618 1.00 53.81 71 VAL A CA 1
ATOM 540 C C . VAL A 1 71 ? 12.609 -3.478 -29.477 1.00 53.81 71 VAL A C 1
ATOM 542 O O . VAL A 1 71 ? 11.401 -3.559 -29.304 1.00 53.81 71 VAL A O 1
ATOM 545 N N . ASP A 1 72 ? 13.260 -2.313 -29.488 1.00 47.12 72 ASP A N 1
ATOM 546 C CA . ASP A 1 72 ? 12.616 -0.998 -29.331 1.00 47.12 72 ASP A CA 1
ATOM 547 C C . ASP A 1 72 ? 11.760 -0.835 -28.054 1.00 47.12 72 ASP A C 1
ATOM 549 O O . ASP A 1 72 ? 10.758 -0.127 -28.053 1.00 47.12 72 ASP A O 1
ATOM 553 N N . GLY A 1 73 ? 12.172 -1.459 -26.945 1.00 43.66 73 GLY A N 1
ATOM 554 C CA . GLY A 1 73 ? 11.463 -1.354 -25.661 1.00 43.66 73 GLY A CA 1
ATOM 555 C C . GLY A 1 73 ? 10.205 -2.220 -25.568 1.00 43.66 73 GLY A C 1
ATOM 556 O O . GLY A 1 73 ? 9.536 -2.212 -24.539 1.00 43.66 73 GLY A O 1
ATOM 557 N N . GLU A 1 74 ? 9.927 -3.029 -26.591 1.00 46.69 74 GLU A N 1
ATOM 558 C CA . GLU A 1 74 ? 8.906 -4.070 -26.558 1.00 46.69 74 GLU A CA 1
ATOM 559 C C . GLU A 1 74 ? 9.527 -5.460 -26.681 1.00 46.69 74 GLU A C 1
ATOM 561 O O . GLU A 1 74 ? 10.616 -5.668 -27.233 1.00 46.69 74 GLU A O 1
ATOM 566 N N . ILE A 1 75 ? 8.816 -6.439 -26.140 1.00 61.59 75 ILE A N 1
ATOM 567 C CA . ILE A 1 75 ? 9.150 -7.827 -26.398 1.00 61.59 75 ILE A CA 1
ATOM 568 C C . ILE A 1 75 ? 8.721 -8.118 -27.842 1.00 61.59 75 ILE A C 1
ATOM 570 O O . ILE A 1 75 ? 7.562 -7.872 -28.181 1.00 61.59 75 ILE A O 1
ATOM 574 N N . PRO A 1 76 ? 9.603 -8.692 -28.681 1.00 69.75 76 PRO A N 1
ATOM 575 C CA . PRO A 1 76 ? 9.220 -9.176 -29.999 1.00 69.75 76 PRO A CA 1
ATOM 576 C C . PRO A 1 76 ? 7.946 -10.026 -29.967 1.00 69.75 76 PRO A C 1
ATOM 578 O O . PRO A 1 76 ? 7.863 -11.001 -29.223 1.00 69.75 76 PRO A O 1
ATOM 581 N N . GLU A 1 77 ? 6.987 -9.708 -30.839 1.00 68.31 77 GLU A N 1
ATOM 582 C CA . GLU A 1 77 ? 5.702 -10.419 -30.950 1.00 68.31 77 GLU A CA 1
ATOM 583 C C . GLU A 1 77 ? 5.883 -11.937 -31.132 1.00 68.31 77 GLU A C 1
ATOM 585 O O . GLU A 1 77 ? 5.101 -12.732 -30.613 1.00 68.31 77 GLU A O 1
ATOM 590 N N . ALA A 1 78 ? 6.967 -12.353 -31.799 1.00 74.81 78 ALA A N 1
ATOM 591 C CA . ALA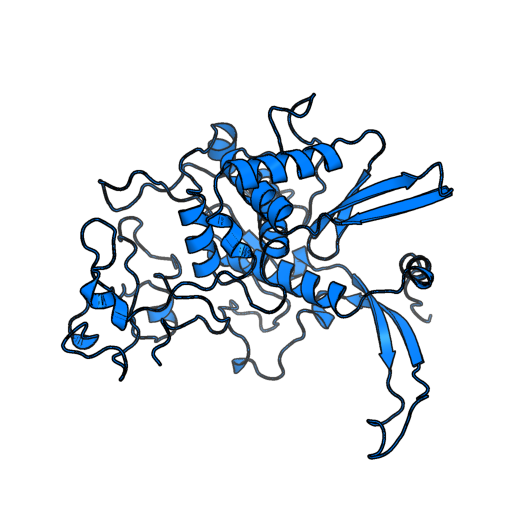 A 1 78 ? 7.339 -13.757 -31.971 1.00 74.81 78 ALA A CA 1
ATOM 592 C C . ALA A 1 78 ? 7.509 -14.507 -30.638 1.00 74.81 78 ALA A C 1
ATOM 594 O O . ALA A 1 78 ? 7.223 -15.700 -30.569 1.00 74.81 78 ALA A O 1
ATOM 595 N N . TYR A 1 79 ? 7.926 -13.816 -29.576 1.00 72.69 79 TYR A N 1
ATOM 596 C CA . TYR A 1 79 ? 8.064 -14.395 -28.243 1.00 72.69 79 TYR A CA 1
ATOM 597 C C . TYR A 1 79 ? 6.739 -14.429 -27.477 1.00 72.69 79 TYR A C 1
ATOM 599 O O . TYR A 1 79 ? 6.698 -15.002 -26.396 1.00 72.69 79 TYR A O 1
ATOM 607 N N . GLY A 1 80 ? 5.640 -13.892 -28.018 1.00 65.06 80 GLY A N 1
ATOM 608 C CA . GLY A 1 80 ? 4.340 -13.846 -27.342 1.00 65.06 80 GLY A CA 1
ATOM 609 C C . GLY A 1 80 ? 3.810 -15.219 -26.912 1.00 65.06 80 GLY A C 1
ATOM 610 O O . GLY A 1 80 ? 3.154 -15.325 -25.882 1.00 65.06 80 GLY A O 1
ATOM 611 N N . VAL A 1 81 ? 4.154 -16.295 -27.632 1.00 66.31 81 VAL A N 1
ATOM 612 C CA . VAL A 1 81 ? 3.809 -17.682 -27.247 1.00 66.31 81 VAL A CA 1
ATOM 613 C C . VAL A 1 81 ? 4.563 -18.175 -26.008 1.00 66.31 81 VAL A C 1
ATOM 615 O O . VAL A 1 81 ? 4.090 -19.072 -25.315 1.00 66.31 81 VAL A O 1
ATOM 618 N N . CYS A 1 82 ? 5.714 -17.570 -25.719 1.00 63.88 82 CYS A N 1
ATOM 619 C CA . CYS A 1 82 ? 6.530 -17.818 -24.535 1.00 63.88 82 CYS A CA 1
ATOM 620 C C . CYS A 1 82 ? 6.119 -16.939 -23.346 1.00 63.88 82 CYS A C 1
ATOM 622 O O . CYS A 1 82 ? 6.794 -16.952 -22.319 1.00 63.88 82 CYS A O 1
ATOM 624 N N . MET A 1 83 ? 5.048 -16.150 -23.484 1.00 58.47 83 MET A N 1
ATOM 625 C CA . MET A 1 83 ? 4.659 -15.132 -22.516 1.00 58.47 83 MET A CA 1
ATOM 626 C C . MET A 1 83 ? 3.224 -15.295 -22.045 1.00 58.47 83 MET A C 1
ATOM 628 O O . MET A 1 83 ? 2.338 -15.722 -22.776 1.00 58.47 83 MET A O 1
ATOM 632 N N . THR A 1 84 ? 3.001 -14.919 -20.791 1.00 51.72 84 THR A N 1
ATOM 633 C CA . THR A 1 84 ? 1.686 -14.812 -20.168 1.00 51.72 84 THR A CA 1
ATOM 634 C C . THR A 1 84 ? 1.529 -13.397 -19.636 1.00 51.72 84 THR A C 1
ATOM 636 O O . THR A 1 84 ? 2.458 -12.833 -19.068 1.00 51.72 84 THR A O 1
ATOM 639 N N . GLU A 1 85 ? 0.355 -12.806 -19.816 1.00 54.25 85 GLU A N 1
ATOM 640 C CA . GLU A 1 85 ? 0.096 -11.464 -19.313 1.00 54.25 85 GLU A CA 1
ATOM 641 C C . GLU A 1 85 ? 0.222 -11.395 -17.785 1.00 54.25 85 GLU A C 1
ATOM 643 O O . GLU A 1 85 ? -0.207 -12.296 -17.055 1.00 54.25 85 GLU A O 1
ATOM 648 N N . ALA A 1 86 ? 0.773 -10.281 -17.304 1.00 56.00 86 ALA A N 1
ATOM 649 C CA . ALA A 1 86 ? 0.786 -9.965 -15.893 1.00 56.00 86 ALA A CA 1
ATOM 650 C C . ALA A 1 86 ? -0.627 -9.833 -15.324 1.00 56.00 86 ALA A C 1
ATOM 652 O O . ALA A 1 86 ? -1.341 -8.879 -15.643 1.00 56.00 86 ALA A O 1
ATOM 653 N N . HIS A 1 87 ? -1.026 -10.775 -14.464 1.00 62.28 87 HIS A N 1
ATOM 654 C CA . HIS A 1 87 ? -2.299 -10.699 -13.760 1.00 62.28 87 HIS A CA 1
ATOM 655 C C . HIS A 1 87 ? -2.141 -9.870 -12.485 1.00 62.28 87 HIS A C 1
ATOM 657 O O . HIS A 1 87 ? -1.753 -10.387 -11.445 1.00 62.28 87 HIS A O 1
ATOM 663 N N . LEU A 1 88 ? -2.497 -8.592 -12.573 1.00 68.81 88 LEU A N 1
ATOM 664 C CA . LEU A 1 88 ? -2.473 -7.653 -11.446 1.00 68.81 88 LEU A CA 1
ATOM 665 C C . LEU A 1 88 ? -3.760 -7.652 -10.606 1.00 68.81 88 LEU A C 1
ATOM 667 O O . LEU A 1 88 ? -3.885 -6.865 -9.675 1.00 68.81 88 LEU A O 1
ATOM 671 N N . GLY A 1 89 ? -4.769 -8.438 -11.001 1.00 79.75 89 GLY A N 1
ATOM 672 C CA . GLY A 1 89 ? -6.106 -8.455 -10.395 1.00 79.75 89 GLY A CA 1
ATOM 673 C C . GLY A 1 89 ? -6.636 -7.061 -10.050 1.00 79.75 89 GLY A C 1
ATOM 674 O O . GLY A 1 89 ? -6.848 -6.268 -10.971 1.00 79.75 89 GLY A O 1
ATOM 675 N N . ARG A 1 90 ? -6.854 -6.722 -8.769 1.00 83.19 90 ARG A N 1
ATOM 676 C CA . ARG A 1 90 ? -7.322 -5.372 -8.365 1.00 83.19 90 ARG A CA 1
ATOM 677 C C . ARG A 1 90 ? -6.391 -4.236 -8.804 1.00 83.19 90 ARG A C 1
ATOM 679 O O . ARG A 1 90 ? -6.886 -3.156 -9.128 1.00 83.19 90 ARG A O 1
ATOM 686 N N . LEU A 1 91 ? -5.084 -4.480 -8.893 1.00 86.62 91 LEU A N 1
ATOM 687 C CA . LEU A 1 91 ? -4.102 -3.508 -9.379 1.00 86.62 91 LEU A CA 1
ATOM 688 C C . LEU A 1 91 ? -4.131 -3.325 -10.894 1.00 86.62 91 LEU A C 1
ATOM 690 O O . LEU A 1 91 ? -3.504 -2.397 -11.381 1.00 86.62 91 LEU A O 1
ATOM 694 N N . SER A 1 92 ? -4.924 -4.088 -11.656 1.00 84.62 92 SER A N 1
ATOM 695 C CA . SER A 1 92 ? -5.154 -3.793 -13.085 1.00 84.62 92 SER A CA 1
ATOM 696 C C . SER A 1 92 ? -5.685 -2.372 -13.333 1.00 84.62 92 SER A C 1
ATOM 698 O O . SER A 1 92 ? -5.532 -1.844 -14.435 1.00 84.62 92 SER A O 1
ATOM 700 N N . ALA A 1 93 ? -6.236 -1.721 -12.300 1.00 86.88 93 ALA A N 1
ATOM 701 C CA . ALA A 1 93 ? -6.622 -0.315 -12.308 1.00 86.88 93 ALA A CA 1
ATOM 702 C C . ALA A 1 93 ? -5.475 0.657 -12.645 1.00 86.88 93 ALA A C 1
ATOM 704 O O . ALA A 1 93 ? -5.771 1.746 -13.122 1.00 86.88 93 ALA A O 1
ATOM 705 N N . VAL A 1 94 ? -4.201 0.272 -12.488 1.00 86.06 94 VAL A N 1
ATOM 706 C CA . VAL A 1 94 ? -3.047 1.083 -12.937 1.00 86.06 94 VAL A CA 1
ATOM 707 C C . VAL A 1 94 ? -3.064 1.341 -14.444 1.00 86.06 94 VAL A C 1
ATOM 709 O O . VAL A 1 94 ? -2.523 2.329 -14.910 1.00 86.06 94 VAL A O 1
ATOM 712 N N . ARG A 1 95 ? -3.717 0.467 -15.221 1.00 84.06 95 ARG A N 1
ATOM 713 C CA . ARG A 1 95 ? -3.874 0.615 -16.677 1.00 84.06 95 ARG A CA 1
ATOM 714 C C . ARG A 1 95 ? -5.127 1.400 -17.062 1.00 84.06 95 ARG A C 1
ATOM 716 O O . ARG 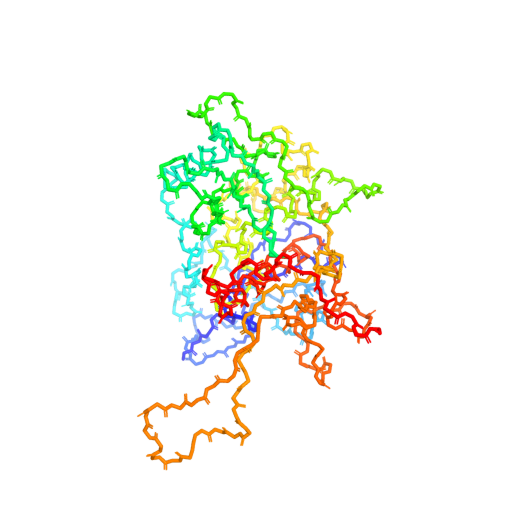A 1 95 ? -5.463 1.491 -18.244 1.00 84.06 95 ARG A O 1
ATOM 723 N N . ALA A 1 96 ? -5.884 1.889 -16.081 1.00 85.75 96 ALA A N 1
ATOM 724 C CA . ALA A 1 96 ? -7.040 2.720 -16.358 1.00 85.75 96 ALA A CA 1
ATOM 725 C C . ALA A 1 96 ? -6.585 4.082 -16.911 1.00 85.75 96 ALA A C 1
ATOM 727 O O . ALA A 1 96 ? -5.484 4.533 -16.610 1.00 85.75 96 ALA A O 1
ATOM 728 N N . PRO A 1 97 ? -7.426 4.772 -17.700 1.00 87.69 97 PRO A N 1
ATOM 729 C CA . PRO A 1 97 ? -7.134 6.145 -18.103 1.00 87.69 97 PRO A CA 1
ATOM 730 C C . PRO A 1 97 ? -6.879 7.036 -16.879 1.00 87.69 97 PRO A C 1
ATOM 732 O O . PRO A 1 97 ? -7.633 6.926 -15.915 1.00 87.69 97 PRO A O 1
ATOM 735 N N . GLU A 1 98 ? -5.917 7.961 -16.955 1.00 87.88 98 GLU A N 1
ATOM 736 C CA . GLU A 1 98 ? -5.494 8.852 -15.849 1.00 87.88 98 GLU A CA 1
ATOM 737 C C . GLU A 1 98 ? -6.671 9.477 -15.083 1.00 87.88 98 GLU A C 1
ATOM 739 O O . GLU A 1 98 ? -6.725 9.422 -13.858 1.00 87.88 98 GLU A O 1
ATOM 744 N N . LYS A 1 99 ? -7.701 9.949 -15.803 1.00 91.19 99 LYS A N 1
ATOM 745 C CA . LYS A 1 99 ? -8.933 10.515 -15.216 1.00 91.19 99 LYS A CA 1
ATOM 746 C C . LYS A 1 99 ? -9.637 9.610 -14.191 1.00 91.19 99 LYS A C 1
ATOM 748 O O . LYS A 1 99 ? -10.478 10.077 -13.436 1.00 91.19 99 LYS A O 1
ATOM 753 N N . VAL A 1 100 ? -9.408 8.297 -14.233 1.00 93.44 100 VAL A N 1
ATOM 754 C CA . VAL A 1 100 ? -10.005 7.337 -13.297 1.00 93.44 100 VAL A CA 1
ATOM 755 C C . VAL A 1 100 ? -9.292 7.388 -11.951 1.00 93.44 100 VAL A C 1
ATOM 757 O O . VAL A 1 100 ? -9.971 7.339 -10.926 1.00 93.44 100 VAL A O 1
ATOM 760 N N . LEU A 1 101 ? -7.960 7.477 -11.952 1.00 94.12 101 LEU A N 1
ATOM 761 C CA . LEU A 1 101 ? -7.174 7.627 -10.728 1.00 94.12 101 LEU A CA 1
ATOM 762 C C . LEU A 1 101 ? -7.297 9.048 -10.177 1.00 94.12 101 LEU A C 1
ATOM 764 O O . LEU A 1 101 ? -7.505 9.197 -8.980 1.00 94.12 101 LEU A O 1
ATOM 768 N N . ASP A 1 102 ? -7.331 10.060 -11.044 1.00 95.31 102 ASP A N 1
ATOM 769 C CA . ASP A 1 102 ? -7.593 11.458 -10.672 1.00 95.31 102 ASP A CA 1
ATOM 770 C C . ASP A 1 102 ? -8.930 11.613 -9.918 1.00 95.31 102 ASP A C 1
ATOM 772 O O . ASP A 1 102 ? -8.971 12.093 -8.786 1.00 95.31 102 ASP A O 1
ATOM 776 N N . MET A 1 103 ? -10.025 11.062 -10.459 1.00 96.62 103 MET A N 1
ATOM 777 C CA . MET A 1 103 ? -11.322 11.050 -9.767 1.00 96.62 103 MET A CA 1
ATOM 778 C C . MET A 1 103 ? -11.288 10.283 -8.437 1.00 96.62 103 MET A C 1
ATOM 780 O O . MET A 1 103 ? -11.955 10.681 -7.484 1.00 96.62 103 MET A O 1
ATOM 784 N N . ALA A 1 104 ? -10.525 9.189 -8.350 1.00 97.31 104 ALA A N 1
ATOM 785 C CA . ALA A 1 104 ? -10.379 8.446 -7.100 1.00 97.31 104 ALA A CA 1
ATOM 786 C C . ALA A 1 104 ? -9.564 9.232 -6.056 1.00 97.31 104 ALA A C 1
ATOM 788 O O . ALA A 1 104 ? -9.870 9.170 -4.866 1.00 97.31 104 ALA A O 1
ATOM 789 N N . LEU A 1 105 ? -8.565 10.008 -6.487 1.00 97.12 105 LEU A N 1
ATOM 790 C CA . LEU A 1 105 ? -7.825 10.927 -5.626 1.00 97.12 105 LEU A CA 1
ATOM 791 C C . LEU A 1 105 ? -8.723 12.068 -5.137 1.00 97.12 105 LEU A C 1
ATOM 793 O O . LEU A 1 105 ? -8.689 12.404 -3.954 1.00 97.12 105 LEU A O 1
ATOM 797 N N . LEU A 1 106 ? -9.572 12.623 -6.009 1.00 97.06 106 LEU A N 1
ATOM 798 C CA . LEU A 1 106 ? -10.577 13.617 -5.633 1.00 97.06 106 LEU A CA 1
ATOM 799 C C . LEU A 1 106 ? -11.517 13.089 -4.544 1.00 97.06 106 LEU A C 1
ATOM 801 O O . LEU A 1 106 ? -11.734 13.777 -3.544 1.00 97.06 106 LEU A O 1
ATOM 805 N N . GLU A 1 107 ? -12.055 11.877 -4.709 1.00 96.56 107 GLU A N 1
ATOM 806 C CA . GLU A 1 107 ? -12.924 11.229 -3.717 1.00 96.56 107 GLU A CA 1
ATOM 807 C C . GLU A 1 107 ? -12.193 11.042 -2.378 1.00 96.56 107 GLU A C 1
ATOM 809 O O . GLU A 1 107 ? -12.702 11.461 -1.331 1.00 96.56 107 GLU A O 1
ATOM 814 N N . LEU A 1 108 ? -10.960 10.522 -2.421 1.00 97.19 108 LEU A N 1
ATOM 815 C CA . LEU A 1 108 ? -10.112 10.326 -1.246 1.00 97.19 108 LEU A CA 1
ATOM 816 C C . LEU A 1 108 ? -9.862 11.638 -0.491 1.00 97.19 108 LEU A C 1
ATOM 818 O O . LEU A 1 108 ? -10.139 11.740 0.706 1.00 97.19 108 LEU A O 1
ATOM 822 N N . VAL A 1 109 ? -9.339 12.657 -1.175 1.00 97.25 109 VAL A N 1
ATOM 823 C CA . VAL A 1 109 ? -8.976 13.942 -0.559 1.00 97.25 109 VAL A CA 1
ATOM 824 C C . VAL A 1 109 ? -10.227 14.671 -0.058 1.00 97.25 109 VAL A C 1
ATOM 826 O O . VAL A 1 109 ? -10.195 15.267 1.019 1.00 97.25 109 VAL A O 1
ATOM 829 N N . THR A 1 110 ? -11.355 14.570 -0.767 1.00 95.38 110 THR A N 1
ATOM 830 C CA . THR A 1 110 ? -12.644 15.117 -0.307 1.00 95.38 110 THR A CA 1
ATOM 831 C C . THR A 1 110 ? -13.103 14.459 0.993 1.00 95.38 110 THR A C 1
ATOM 833 O O . THR A 1 110 ? -13.495 15.157 1.933 1.00 95.38 110 THR A O 1
ATOM 836 N N . ALA A 1 111 ? -13.017 13.129 1.092 1.00 94.75 111 ALA A N 1
ATOM 837 C CA . ALA A 1 111 ? -13.384 12.408 2.308 1.00 94.75 111 ALA A CA 1
ATOM 838 C C . ALA A 1 111 ? -12.497 12.811 3.498 1.00 94.75 111 ALA A C 1
ATOM 840 O O . ALA A 1 111 ? -13.004 13.080 4.586 1.00 94.75 111 ALA A O 1
ATOM 841 N N . LEU A 1 112 ? -11.182 12.919 3.282 1.00 95.69 112 LEU A N 1
ATOM 842 C CA . LEU A 1 112 ? -10.216 13.292 4.321 1.00 95.69 112 LEU A CA 1
ATOM 843 C C . LEU A 1 112 ? -10.352 14.751 4.778 1.00 95.69 112 LEU A C 1
ATOM 845 O O . LEU A 1 112 ? -10.055 15.057 5.929 1.00 95.69 112 LEU A O 1
ATOM 849 N N . LYS A 1 113 ? -10.808 15.652 3.901 1.00 94.00 113 LYS A N 1
ATOM 850 C CA . LYS A 1 113 ? -10.975 17.086 4.202 1.00 94.00 113 LYS A CA 1
ATOM 851 C C . LYS A 1 113 ? -12.402 17.485 4.559 1.00 94.00 113 LYS A C 1
ATOM 853 O O . LYS A 1 113 ? -12.697 18.676 4.678 1.00 94.00 113 LYS A O 1
ATOM 858 N N . THR A 1 114 ? -13.293 16.515 4.742 1.00 91.62 114 THR A N 1
ATOM 859 C CA . THR A 1 114 ? -14.659 16.786 5.190 1.00 91.62 114 THR A CA 1
ATOM 860 C C . THR A 1 114 ? -14.623 17.427 6.589 1.00 91.62 114 THR A C 1
ATOM 862 O O . THR A 1 114 ? -13.967 16.898 7.485 1.00 91.62 114 THR A O 1
ATOM 865 N N . PRO A 1 115 ? -15.288 18.573 6.825 1.00 89.75 115 PRO A N 1
ATOM 866 C CA . PRO A 1 115 ? -15.269 19.220 8.135 1.00 89.75 115 PRO A CA 1
ATOM 867 C C . PRO A 1 115 ? -15.757 18.292 9.253 1.00 89.75 115 PRO A C 1
ATOM 869 O O . PRO A 1 115 ? -16.776 17.624 9.108 1.00 89.75 115 PRO A O 1
ATOM 872 N N . GLY A 1 116 ? -15.045 18.280 10.381 1.00 88.50 116 GLY A N 1
ATOM 873 C CA . GLY A 1 116 ? -15.414 17.476 11.550 1.00 88.50 116 GLY A CA 1
ATOM 874 C C . GLY A 1 116 ? -14.974 16.010 11.496 1.00 88.50 116 GLY A C 1
ATOM 875 O O . GLY A 1 116 ? -15.235 15.286 12.455 1.00 88.50 116 GLY A O 1
ATOM 876 N N . VAL A 1 117 ? -14.283 15.570 10.436 1.00 93.06 117 VAL A N 1
ATOM 877 C CA . VAL A 1 117 ? -13.673 14.234 10.418 1.00 93.06 117 VAL A CA 1
ATOM 878 C C . VAL A 1 117 ? -12.361 14.217 11.199 1.00 93.06 117 VAL A C 1
ATOM 880 O O . VAL A 1 117 ? -11.561 15.150 11.136 1.00 93.06 117 VAL A O 1
ATOM 883 N N . THR A 1 118 ? -12.119 13.124 11.914 1.00 94.56 118 THR A N 1
ATOM 884 C CA . THR A 1 118 ? -10.805 12.794 12.473 1.00 94.56 118 THR A CA 1
ATOM 885 C C . THR A 1 118 ? -10.158 11.725 11.605 1.00 94.56 118 THR A C 1
ATOM 887 O O . THR A 1 118 ? -10.790 10.718 11.294 1.00 94.56 118 THR A O 1
ATOM 890 N N . ILE A 1 119 ? -8.899 11.933 11.218 1.00 95.75 119 ILE A N 1
ATOM 891 C CA . ILE A 1 119 ? -8.127 10.970 10.429 1.00 95.75 119 ILE A CA 1
ATOM 892 C C . ILE A 1 119 ? -7.290 10.118 11.385 1.00 95.75 119 ILE A C 1
ATOM 894 O O . ILE A 1 119 ? -6.542 10.636 12.212 1.00 95.75 119 ILE A O 1
ATOM 898 N N . ALA A 1 120 ? -7.399 8.802 11.260 1.00 94.56 120 ALA A N 1
ATOM 899 C CA . ALA A 1 120 ? -6.639 7.829 12.032 1.00 94.56 120 ALA A CA 1
ATOM 900 C C . ALA A 1 120 ? -6.181 6.678 11.127 1.00 94.56 120 ALA A C 1
ATOM 902 O O . ALA A 1 120 ? -6.372 6.717 9.909 1.00 94.56 120 ALA A O 1
ATOM 903 N N . LEU A 1 121 ? -5.582 5.649 11.730 1.00 94.50 121 LEU A N 1
ATOM 904 C CA . LEU A 1 121 ? -5.119 4.447 11.040 1.00 94.50 121 LEU A CA 1
ATOM 905 C C . LEU A 1 121 ? -5.833 3.194 11.502 1.00 94.50 121 LEU A C 1
ATOM 907 O O . LEU A 1 121 ? -6.175 3.070 12.681 1.00 94.50 121 LEU A O 1
ATOM 911 N N . ASP A 1 122 ? -6.046 2.273 10.569 1.00 93.25 122 ASP A N 1
ATOM 912 C CA . ASP A 1 122 ? -6.362 0.888 10.900 1.00 93.25 122 ASP A CA 1
ATOM 913 C C . ASP A 1 122 ? -5.087 0.089 11.240 1.00 93.25 122 ASP A C 1
ATOM 915 O O . ASP A 1 122 ? -3.959 0.602 11.245 1.00 93.25 122 ASP A O 1
ATOM 919 N N . GLU A 1 123 ? -5.273 -1.183 11.563 1.00 93.06 123 GLU A N 1
ATOM 920 C CA . GLU A 1 123 ? -4.233 -2.104 12.007 1.00 93.06 123 GLU A CA 1
ATOM 921 C C . GLU A 1 123 ? -3.163 -2.327 10.932 1.00 93.06 123 GLU A C 1
ATOM 923 O O . GLU A 1 123 ? -1.984 -2.466 11.275 1.00 93.06 123 GLU A O 1
ATOM 928 N N . ALA A 1 124 ? -3.561 -2.288 9.656 1.00 94.06 124 ALA A N 1
ATOM 929 C CA . ALA A 1 124 ? -2.693 -2.394 8.485 1.00 94.06 124 ALA A CA 1
ATOM 930 C C . ALA A 1 124 ? -2.023 -1.067 8.101 1.00 94.06 124 ALA A C 1
ATOM 932 O O . ALA A 1 124 ? -1.164 -1.026 7.224 1.00 94.06 124 ALA A O 1
ATOM 933 N N . GLY A 1 125 ? -2.420 0.028 8.750 1.00 94.25 125 GLY A N 1
ATOM 934 C CA . GLY A 1 125 ? -1.934 1.360 8.450 1.00 94.25 125 GLY A CA 1
ATOM 935 C C . GLY A 1 125 ? -2.684 2.051 7.317 1.00 94.25 125 GLY A C 1
ATOM 936 O O . GLY A 1 125 ? -2.187 3.072 6.864 1.00 94.25 125 GLY A O 1
ATOM 937 N N . ARG A 1 126 ? -3.855 1.588 6.862 1.00 94.81 126 ARG A N 1
ATOM 938 C CA . ARG A 1 126 ? -4.721 2.354 5.943 1.00 94.81 126 ARG A CA 1
ATOM 939 C C . ARG A 1 126 ? -5.342 3.547 6.660 1.00 94.81 126 ARG A C 1
ATOM 941 O O . ARG A 1 126 ? -5.525 3.532 7.877 1.00 94.81 126 ARG A O 1
ATOM 948 N N . LEU A 1 127 ? -5.681 4.584 5.897 1.00 96.19 127 LEU A N 1
ATOM 949 C CA . LEU A 1 127 ? -6.401 5.736 6.436 1.00 96.19 127 LEU A CA 1
ATOM 950 C C . LEU A 1 127 ? -7.823 5.327 6.827 1.00 96.19 127 LEU A C 1
ATOM 952 O O . LEU A 1 127 ? -8.507 4.637 6.074 1.00 96.19 127 LEU A O 1
ATOM 956 N N . LYS A 1 128 ? -8.279 5.793 7.986 1.00 94.56 128 LYS A N 1
ATOM 957 C CA . LYS A 1 128 ? -9.681 5.743 8.399 1.00 94.56 128 LYS A CA 1
ATOM 958 C C . LYS A 1 128 ? -10.133 7.125 8.834 1.00 94.56 128 LYS A C 1
ATOM 960 O O . LYS A 1 128 ? -9.365 7.864 9.446 1.00 94.56 128 LYS A O 1
ATOM 965 N N . ILE A 1 129 ? -11.374 7.458 8.520 1.00 95.25 129 ILE A N 1
ATOM 966 C CA . ILE A 1 129 ? -12.036 8.668 8.989 1.00 95.25 129 ILE A CA 1
ATOM 967 C C . ILE A 1 129 ? -13.075 8.299 10.037 1.00 95.25 129 ILE A C 1
ATOM 969 O O . ILE A 1 129 ? -13.748 7.272 9.925 1.00 95.25 129 ILE A O 1
ATOM 973 N N . SER A 1 130 ? -13.223 9.146 11.045 1.00 93.19 130 SER A N 1
ATOM 974 C CA . SER A 1 130 ? -14.317 9.054 12.000 1.00 93.19 130 SER A CA 1
ATOM 975 C C . SER A 1 130 ? -15.047 10.387 12.111 1.00 93.19 130 SER A C 1
ATOM 977 O O . SER A 1 130 ? -14.425 11.447 12.141 1.00 93.19 130 SER A O 1
ATOM 979 N N . TYR A 1 131 ? -16.376 10.335 12.141 1.00 91.62 131 TYR A N 1
ATOM 980 C CA . TYR A 1 131 ? -17.249 11.494 12.331 1.00 91.62 131 TYR A CA 1
ATOM 981 C C . TYR A 1 131 ? -18.524 11.078 13.061 1.00 91.62 131 TYR A C 1
ATOM 983 O O . TYR A 1 131 ? -18.885 9.902 13.081 1.00 91.62 131 TYR A O 1
ATOM 991 N N . PHE A 1 132 ? -19.189 12.043 13.683 1.00 90.12 132 PHE A N 1
ATOM 992 C CA . PHE A 1 132 ? -20.469 11.817 14.336 1.00 90.12 132 PHE A CA 1
ATOM 993 C C . PHE A 1 132 ? -21.604 12.081 13.344 1.00 90.12 132 PHE A C 1
ATOM 995 O O . PHE A 1 132 ? -21.666 13.163 12.759 1.00 90.12 132 PHE A O 1
ATOM 1002 N N . ASP A 1 133 ? -22.478 11.100 13.130 1.00 87.81 133 ASP A N 1
ATOM 1003 C CA . ASP A 1 133 ? -23.689 11.284 12.333 1.00 87.81 133 ASP A CA 1
ATOM 1004 C C . ASP A 1 133 ? -24.800 11.823 13.242 1.00 87.81 133 ASP A C 1
ATOM 1006 O O . ASP A 1 133 ? -25.364 11.092 14.055 1.00 87.81 133 ASP A O 1
ATOM 1010 N N . GLU A 1 134 ? -25.107 13.117 13.114 1.00 89.12 134 GLU A N 1
ATOM 1011 C CA . GLU A 1 134 ? -26.126 13.791 13.932 1.00 89.12 134 GLU A CA 1
ATOM 1012 C C . GLU A 1 134 ? -27.549 13.251 13.707 1.00 89.12 134 GLU A C 1
ATOM 1014 O O . GLU A 1 134 ? -28.414 13.431 14.563 1.00 89.12 134 GLU A O 1
ATOM 1019 N N . ILE A 1 135 ? -27.823 12.614 12.562 1.00 88.88 135 ILE A N 1
ATOM 1020 C CA . ILE A 1 135 ? -29.147 12.068 12.236 1.00 88.88 135 ILE A CA 1
ATOM 1021 C C . ILE A 1 135 ? -29.319 10.693 12.882 1.00 88.88 135 ILE A C 1
ATOM 1023 O O . ILE A 1 135 ? -30.403 10.373 13.375 1.00 88.88 135 ILE A O 1
ATOM 1027 N N . LEU A 1 136 ? -28.265 9.878 12.853 1.00 85.56 136 LEU A N 1
ATOM 1028 C CA . LEU A 1 136 ? -28.261 8.521 13.397 1.00 85.56 136 LEU A CA 1
ATOM 1029 C C . LEU A 1 136 ? -27.798 8.448 14.863 1.00 85.56 136 LEU A C 1
ATOM 1031 O O . LEU A 1 136 ? -27.902 7.378 15.456 1.00 85.56 136 LEU A O 1
ATOM 1035 N N . ASP A 1 137 ? -27.329 9.563 15.435 1.00 86.56 137 ASP A N 1
ATOM 1036 C CA . ASP A 1 137 ? -26.811 9.682 16.810 1.00 86.56 137 ASP A CA 1
ATOM 1037 C C . ASP A 1 137 ? -25.709 8.648 17.107 1.00 86.56 137 ASP A C 1
ATOM 1039 O O . ASP A 1 137 ? -25.674 8.007 18.158 1.00 86.56 137 ASP A O 1
ATOM 1043 N N . VAL A 1 138 ? -24.815 8.435 16.135 1.00 84.94 138 VAL A N 1
ATOM 1044 C CA . VAL A 1 138 ? -23.788 7.385 16.189 1.00 84.94 138 VAL A CA 1
ATOM 1045 C C . VAL A 1 138 ? -22.443 7.884 15.674 1.00 84.94 138 VAL A C 1
ATOM 1047 O O . VAL A 1 138 ? -22.350 8.648 14.710 1.00 84.94 138 VAL A O 1
ATOM 1050 N N . GLN A 1 139 ? -21.369 7.413 16.305 1.00 84.25 139 GLN A N 1
ATOM 1051 C CA . GLN A 1 139 ? -20.017 7.580 15.792 1.00 84.25 139 GLN A CA 1
ATOM 1052 C C . GLN A 1 139 ? -19.812 6.637 14.600 1.00 84.25 139 GLN A C 1
ATOM 1054 O O . GLN A 1 139 ? -19.799 5.417 14.752 1.00 84.25 139 GLN A O 1
ATOM 1059 N N . VAL A 1 140 ? -19.609 7.199 13.412 1.00 86.38 140 VAL A N 1
ATOM 1060 C CA . VAL A 1 140 ? -19.266 6.439 12.210 1.00 86.38 140 VAL A CA 1
ATOM 1061 C C . VAL A 1 140 ? -17.749 6.378 12.084 1.00 86.38 140 VAL A C 1
ATOM 1063 O O . VAL A 1 140 ? -17.061 7.395 12.202 1.00 86.38 140 VAL A O 1
ATOM 1066 N N . VAL A 1 141 ? -17.224 5.180 11.829 1.00 89.06 141 VAL A N 1
ATOM 1067 C CA . VAL A 1 141 ? -15.820 4.944 11.479 1.00 89.06 141 VAL A CA 1
ATOM 1068 C C . VAL A 1 141 ? -15.790 4.270 10.116 1.00 89.06 141 VAL A C 1
ATOM 1070 O O . VAL A 1 141 ? -16.392 3.216 9.926 1.00 89.06 141 VAL A O 1
ATOM 1073 N N . LYS A 1 142 ? -15.099 4.884 9.157 1.00 90.81 142 LYS A N 1
ATOM 1074 C CA . LYS A 1 142 ? -14.951 4.367 7.797 1.00 90.81 142 LYS A CA 1
ATOM 1075 C C . LYS A 1 142 ? -13.476 4.282 7.438 1.00 90.81 142 LYS A C 1
ATOM 1077 O O . LYS A 1 142 ? -12.786 5.298 7.388 1.00 90.81 142 LYS A O 1
ATOM 1082 N N . THR A 1 143 ? -13.004 3.081 7.139 1.00 93.44 143 THR A N 1
ATOM 1083 C CA . THR A 1 143 ? -11.683 2.883 6.535 1.00 93.44 143 THR A CA 1
ATOM 1084 C C . THR A 1 143 ? -11.751 3.205 5.044 1.00 93.44 143 THR A C 1
ATOM 1086 O O . THR A 1 143 ? -12.720 2.851 4.377 1.00 93.44 143 THR A O 1
ATOM 1089 N N . ILE A 1 144 ? -10.729 3.875 4.517 1.00 94.94 144 ILE A N 1
ATOM 1090 C CA . ILE A 1 144 ? -10.525 4.055 3.079 1.00 94.94 144 ILE A CA 1
ATOM 1091 C C . ILE A 1 144 ? -10.121 2.693 2.503 1.00 94.94 144 ILE A C 1
ATOM 1093 O O . ILE A 1 144 ? -8.960 2.283 2.557 1.00 94.94 144 ILE A O 1
ATOM 1097 N N . ASP A 1 145 ? -11.101 1.942 2.015 1.00 89.62 145 ASP A N 1
ATOM 1098 C CA . ASP A 1 145 ? -10.962 0.546 1.596 1.00 89.62 145 ASP A CA 1
ATOM 1099 C C . ASP A 1 145 ? -11.105 0.345 0.080 1.00 89.62 145 ASP A C 1
ATOM 1101 O O . ASP A 1 145 ? -10.840 -0.753 -0.433 1.00 89.62 145 ASP A O 1
ATOM 1105 N N . ALA A 1 146 ? -11.472 1.401 -0.654 1.00 93.25 146 ALA A N 1
ATOM 1106 C CA . ALA A 1 146 ? -11.583 1.347 -2.097 1.00 93.25 146 ALA A CA 1
ATOM 1107 C C . ALA A 1 146 ? -10.185 1.177 -2.719 1.00 93.25 146 ALA A C 1
ATOM 1109 O O . ALA A 1 146 ? -9.274 1.962 -2.428 1.00 93.25 146 ALA A O 1
ATOM 1110 N N . PRO A 1 147 ? -9.988 0.181 -3.605 1.00 93.50 147 PRO A N 1
ATOM 1111 C CA . PRO A 1 147 ? -8.668 -0.081 -4.165 1.00 93.50 147 PRO A CA 1
ATOM 1112 C C . PRO A 1 147 ? -8.154 1.082 -5.016 1.00 93.50 147 PRO A C 1
ATOM 1114 O O . PRO A 1 147 ? -6.967 1.373 -4.985 1.00 93.50 147 PRO A O 1
ATOM 1117 N N . ARG A 1 148 ? -9.041 1.785 -5.734 1.00 95.31 148 ARG A N 1
ATOM 1118 C CA . ARG A 1 148 ? -8.654 2.931 -6.572 1.00 95.31 148 ARG A CA 1
ATOM 1119 C C . ARG A 1 148 ? -8.263 4.162 -5.760 1.00 95.31 148 ARG A C 1
ATOM 1121 O O . ARG A 1 148 ? -7.301 4.812 -6.132 1.00 95.31 148 ARG A O 1
ATOM 1128 N N . GLU A 1 149 ? -8.965 4.457 -4.663 1.00 97.00 149 GLU A N 1
ATOM 1129 C CA . GLU A 1 149 ? -8.596 5.563 -3.761 1.00 97.00 149 GLU A CA 1
ATOM 1130 C C . GLU A 1 149 ? -7.208 5.309 -3.165 1.00 97.00 149 GLU A C 1
ATOM 1132 O O . GLU A 1 149 ? -6.342 6.175 -3.180 1.00 97.00 149 GLU A O 1
ATOM 1137 N N . ASN A 1 150 ? -6.971 4.078 -2.707 1.00 97.19 150 ASN A N 1
ATOM 1138 C CA . ASN A 1 150 ? -5.677 3.655 -2.191 1.00 97.19 150 ASN A CA 1
ATOM 1139 C C . ASN A 1 150 ? -4.571 3.713 -3.262 1.00 97.19 150 ASN A C 1
ATOM 1141 O O . ASN A 1 150 ? -3.482 4.206 -2.987 1.00 97.19 150 ASN A O 1
ATOM 1145 N N . LEU A 1 151 ? -4.844 3.270 -4.492 1.00 97.00 151 LEU A N 1
ATOM 1146 C CA . LEU A 1 151 ? -3.873 3.325 -5.586 1.00 97.00 151 LEU A CA 1
ATOM 1147 C C . LEU A 1 151 ? -3.522 4.767 -5.983 1.00 97.00 151 LEU A C 1
ATOM 1149 O O . LEU A 1 151 ? -2.348 5.089 -6.133 1.00 97.00 151 LEU A O 1
ATOM 1153 N N . ALA A 1 152 ? -4.526 5.637 -6.095 1.00 97.00 152 ALA A N 1
ATOM 1154 C CA . ALA A 1 152 ? -4.323 7.042 -6.431 1.00 97.00 152 ALA A CA 1
ATOM 1155 C C . ALA A 1 152 ? -3.606 7.804 -5.301 1.00 97.00 152 ALA A C 1
ATOM 1157 O O . ALA A 1 152 ? -2.755 8.652 -5.553 1.00 97.00 152 ALA A O 1
ATOM 1158 N N . GLY A 1 153 ? -3.891 7.467 -4.038 1.00 97.19 153 GLY A N 1
ATOM 1159 C CA . GLY A 1 153 ? -3.147 7.991 -2.893 1.00 97.19 153 GLY A CA 1
ATOM 1160 C C . GLY A 1 153 ? -1.683 7.535 -2.871 1.00 97.19 153 GLY A C 1
ATOM 1161 O O . GLY A 1 153 ? -0.804 8.338 -2.562 1.00 97.19 153 GLY A O 1
ATOM 1162 N N . PHE A 1 154 ? -1.410 6.274 -3.231 1.00 97.75 154 PHE A N 1
ATOM 1163 C CA . PHE A 1 154 ? -0.050 5.749 -3.390 1.00 97.75 154 PHE A CA 1
ATOM 1164 C C . PHE A 1 154 ? 0.740 6.541 -4.443 1.00 97.75 154 PHE A C 1
ATOM 1166 O O . PHE A 1 154 ? 1.840 7.000 -4.145 1.00 97.75 154 PHE A O 1
ATOM 1173 N N . GLU A 1 155 ? 0.161 6.754 -5.625 1.00 96.44 155 GLU A N 1
ATOM 1174 C CA . GLU A 1 155 ? 0.759 7.560 -6.697 1.00 96.44 155 GLU A CA 1
ATOM 1175 C C . GLU A 1 155 ? 0.994 9.011 -6.253 1.00 96.44 155 GLU A C 1
ATOM 1177 O O . GLU A 1 155 ? 2.126 9.493 -6.290 1.00 96.44 155 GLU A O 1
ATOM 1182 N N . SER A 1 156 ? -0.044 9.677 -5.728 1.00 96.19 156 SER A N 1
ATOM 1183 C CA . SER A 1 156 ? 0.031 11.065 -5.251 1.00 96.19 156 SER A CA 1
ATOM 1184 C C . SER A 1 156 ? 1.158 11.259 -4.241 1.00 96.19 156 SER A C 1
ATOM 1186 O O . SER A 1 156 ? 1.944 12.196 -4.369 1.00 96.19 156 SER A O 1
ATOM 1188 N N . LEU A 1 157 ? 1.286 10.374 -3.249 1.00 96.88 157 LEU A N 1
ATOM 1189 C CA . LEU A 1 157 ? 2.319 10.504 -2.221 1.00 96.88 157 LEU A CA 1
ATOM 1190 C C . LEU A 1 157 ? 3.735 10.395 -2.775 1.00 96.88 157 LEU A C 1
ATOM 1192 O O . LEU A 1 157 ? 4.617 11.094 -2.284 1.00 96.88 157 LEU A O 1
ATOM 1196 N N . LEU A 1 158 ? 3.967 9.529 -3.760 1.00 96.75 158 LEU A N 1
ATOM 1197 C CA . LEU A 1 158 ? 5.303 9.327 -4.318 1.00 96.75 158 LEU A CA 1
ATOM 1198 C C . LEU A 1 158 ? 5.665 10.396 -5.361 1.00 96.75 158 LEU A C 1
ATOM 1200 O O . LEU A 1 158 ? 6.815 10.833 -5.395 1.00 96.75 158 LEU A O 1
ATOM 1204 N N . GLU A 1 159 ? 4.697 10.894 -6.132 1.00 95.56 159 GLU A N 1
ATOM 1205 C CA . GLU A 1 159 ? 4.926 11.945 -7.135 1.00 95.56 159 GLU A CA 1
ATOM 1206 C C . GLU A 1 159 ? 4.945 13.358 -6.546 1.00 95.56 159 GLU A C 1
ATOM 1208 O O . GLU A 1 159 ? 5.646 14.240 -7.044 1.00 95.56 159 GLU A O 1
ATOM 1213 N N . THR A 1 160 ? 4.193 13.600 -5.470 1.00 95.69 160 THR A N 1
ATOM 1214 C CA . THR A 1 160 ? 3.996 14.962 -4.943 1.00 95.69 160 THR A CA 1
ATOM 1215 C C . THR A 1 160 ? 4.510 15.172 -3.524 1.00 95.69 160 THR A C 1
ATOM 1217 O O . THR A 1 160 ? 4.670 16.324 -3.127 1.00 95.69 160 THR A O 1
ATOM 1220 N N . ALA A 1 161 ? 4.826 14.095 -2.792 1.00 95.69 161 ALA A N 1
ATOM 1221 C CA . ALA A 1 161 ? 5.096 14.101 -1.349 1.00 95.69 161 ALA A CA 1
ATOM 1222 C C . ALA A 1 161 ? 3.914 14.567 -0.476 1.00 95.69 161 ALA A C 1
ATOM 1224 O O . ALA A 1 161 ? 4.085 14.851 0.708 1.00 95.69 161 ALA A O 1
ATOM 1225 N N . GLU A 1 162 ? 2.698 14.591 -1.024 1.00 94.81 162 GLU A N 1
ATOM 1226 C CA . GLU A 1 162 ? 1.483 14.963 -0.305 1.00 94.81 162 GLU A CA 1
ATOM 1227 C C . GLU A 1 162 ? 0.252 14.197 -0.821 1.00 94.81 162 GLU A C 1
ATOM 1229 O O . GLU A 1 162 ? 0.268 13.554 -1.872 1.00 94.81 162 GLU A O 1
ATOM 1234 N N . LEU A 1 163 ? -0.839 14.245 -0.053 1.00 95.25 163 LEU A N 1
ATOM 1235 C CA . LEU A 1 163 ? -2.171 13.892 -0.546 1.00 95.25 163 LEU A CA 1
ATOM 1236 C C . LEU A 1 163 ? -2.913 15.187 -0.828 1.00 95.25 163 LEU A C 1
ATOM 1238 O O . LEU A 1 163 ? -3.391 15.839 0.101 1.00 95.25 163 LEU A O 1
ATOM 1242 N N . SER A 1 164 ? -2.997 15.579 -2.092 1.00 94.75 164 SER A N 1
ATOM 1243 C CA . SER A 1 164 ? -3.685 16.797 -2.507 1.00 94.75 164 SER A CA 1
ATOM 1244 C C . SER A 1 164 ? -4.431 16.574 -3.816 1.00 94.75 164 SER A C 1
ATOM 1246 O O . SER A 1 164 ? -4.161 15.636 -4.558 1.00 94.75 164 SER A O 1
ATOM 1248 N N . HIS A 1 165 ? -5.429 17.414 -4.075 1.00 95.44 165 HIS A N 1
ATOM 1249 C CA . HIS A 1 165 ? -6.139 17.421 -5.347 1.00 95.44 165 HIS A CA 1
ATOM 1250 C C . HIS A 1 165 ? -6.540 18.856 -5.683 1.00 95.44 165 HIS A C 1
ATOM 1252 O O . HIS A 1 165 ? -7.041 19.577 -4.817 1.00 95.44 165 HIS A O 1
ATOM 1258 N N . ALA A 1 166 ? -6.338 19.280 -6.933 1.00 92.31 166 ALA A N 1
ATOM 1259 C CA . ALA A 1 166 ? -6.515 20.676 -7.347 1.00 92.31 166 ALA A CA 1
ATOM 1260 C C . ALA A 1 166 ? -7.950 21.199 -7.145 1.00 92.31 166 ALA A C 1
ATOM 1262 O O . ALA A 1 166 ? -8.152 22.383 -6.876 1.00 92.31 166 ALA A O 1
ATOM 1263 N N . GLU A 1 167 ? -8.946 20.316 -7.249 1.00 93.12 167 GLU A N 1
ATOM 1264 C CA . GLU A 1 167 ? -10.360 20.661 -7.047 1.00 93.12 167 GLU A CA 1
ATOM 1265 C C . GLU A 1 167 ? -10.795 20.718 -5.570 1.00 93.12 167 GLU A C 1
ATOM 1267 O O . GLU A 1 167 ? -11.893 21.194 -5.278 1.00 93.12 167 GLU A O 1
ATOM 1272 N N . VAL A 1 168 ? -9.955 20.287 -4.618 1.00 93.00 168 VAL A N 1
ATOM 1273 C CA . VAL A 1 168 ? -10.290 20.338 -3.187 1.00 93.00 168 VAL A CA 1
ATOM 1274 C C . VAL A 1 168 ? -9.693 21.589 -2.543 1.00 93.00 168 VAL A C 1
ATOM 1276 O O . VAL A 1 168 ? -8.479 21.782 -2.469 1.00 93.00 168 VAL A O 1
ATOM 1279 N N . ALA A 1 169 ? -10.568 22.460 -2.035 1.00 85.06 169 ALA A N 1
ATOM 1280 C CA . ALA A 1 169 ? -10.170 23.729 -1.435 1.00 85.06 169 ALA A CA 1
ATOM 1281 C C . ALA A 1 169 ? -9.205 23.545 -0.247 1.00 85.06 169 ALA A C 1
ATOM 1283 O O . ALA A 1 169 ? -9.357 22.652 0.588 1.00 85.06 169 ALA A O 1
ATOM 1284 N N . GLY A 1 170 ? -8.211 24.431 -0.150 1.00 78.50 170 GLY A N 1
ATOM 1285 C CA . GLY A 1 170 ? -7.200 24.407 0.911 1.00 78.50 170 GLY A CA 1
ATOM 1286 C C . GLY A 1 170 ? -6.045 23.429 0.674 1.00 78.50 170 GLY A C 1
ATOM 1287 O O . GLY A 1 170 ? -5.379 23.077 1.636 1.00 78.50 170 GLY A O 1
ATOM 1288 N N . GLY A 1 171 ? -5.845 22.936 -0.554 1.00 79.62 171 GLY A N 1
ATOM 1289 C CA . GLY A 1 171 ? -4.657 22.159 -0.933 1.00 79.62 171 GLY A CA 1
ATOM 1290 C C . GLY A 1 171 ? -4.562 20.786 -0.262 1.00 79.62 171 GLY A C 1
ATOM 1291 O O . GLY A 1 171 ? -5.572 20.086 -0.142 1.00 79.62 171 GLY A O 1
ATOM 1292 N N . ALA A 1 172 ? -3.354 20.416 0.164 1.00 90.12 172 ALA A N 1
ATOM 1293 C CA . ALA A 1 172 ? -3.031 19.121 0.755 1.00 90.12 172 ALA A CA 1
ATOM 1294 C C . ALA A 1 172 ? -3.819 18.782 2.031 1.00 90.12 172 ALA A C 1
ATOM 1296 O O . ALA A 1 172 ? -4.317 19.654 2.750 1.00 90.12 172 ALA A O 1
ATOM 1297 N N . VAL A 1 173 ? -3.938 17.483 2.305 1.00 93.12 173 VAL A N 1
ATOM 1298 C CA . VAL A 1 173 ? -4.407 16.951 3.585 1.00 93.12 173 VAL A CA 1
ATOM 1299 C C . VAL A 1 173 ? -3.310 17.169 4.624 1.00 93.12 173 VAL A C 1
ATOM 1301 O O . VAL A 1 173 ? -2.231 16.584 4.543 1.00 93.12 173 VAL A O 1
ATOM 1304 N N . GLU A 1 174 ? -3.591 18.008 5.615 1.00 90.19 174 GLU A N 1
ATOM 1305 C CA . GLU A 1 174 ? -2.671 18.283 6.717 1.00 90.19 174 GLU A CA 1
ATOM 1306 C C . GLU A 1 174 ? -2.775 17.216 7.816 1.00 90.19 174 GLU A C 1
ATOM 1308 O O . GLU A 1 174 ? -3.827 16.612 8.026 1.00 90.19 174 GLU A O 1
ATOM 1313 N N . GLY A 1 175 ? -1.685 17.008 8.561 1.00 86.00 175 GLY A N 1
ATOM 1314 C CA . GLY A 1 175 ? -1.717 16.212 9.792 1.00 86.00 175 GLY A CA 1
ATOM 1315 C C . GLY A 1 175 ? -2.021 14.727 9.590 1.00 86.00 175 GLY A C 1
ATOM 1316 O O . GLY A 1 175 ? -2.636 14.113 10.463 1.00 86.00 175 GLY A O 1
ATOM 1317 N N . LEU A 1 176 ? -1.606 14.141 8.460 1.00 91.44 176 LEU A N 1
ATOM 1318 C CA . LEU A 1 176 ? -1.758 12.705 8.236 1.00 91.44 176 LEU A CA 1
ATOM 1319 C C . LEU A 1 176 ? -1.128 11.909 9.394 1.00 91.44 176 LEU A C 1
ATOM 1321 O O . LEU A 1 176 ? 0.022 12.163 9.762 1.00 91.44 176 LEU A O 1
ATOM 1325 N N . PRO A 1 177 ? -1.849 10.932 9.967 1.00 92.12 177 PRO A N 1
ATOM 1326 C CA . PRO A 1 177 ? -1.328 10.146 11.073 1.00 92.12 177 PRO A CA 1
ATOM 1327 C C . PRO A 1 177 ? -0.119 9.304 10.641 1.00 92.12 177 PRO A C 1
ATOM 1329 O O . PRO A 1 177 ? -0.090 8.712 9.555 1.00 92.12 177 PRO A O 1
ATOM 1332 N N . VAL A 1 178 ? 0.876 9.229 11.524 1.00 88.44 178 VAL A N 1
ATOM 1333 C CA . VAL A 1 178 ? 2.167 8.569 11.280 1.00 88.44 178 VAL A CA 1
ATOM 1334 C C . VAL A 1 178 ? 2.240 7.217 11.985 1.00 88.44 178 VAL A C 1
ATOM 1336 O O . VAL A 1 178 ? 1.795 7.074 13.124 1.00 88.44 178 VAL A O 1
ATOM 1339 N N . ARG A 1 179 ? 2.814 6.214 11.313 1.00 83.38 179 ARG A N 1
ATOM 1340 C CA . ARG A 1 179 ? 3.153 4.913 11.902 1.00 83.38 179 ARG A CA 1
ATOM 1341 C C . ARG A 1 179 ? 4.209 4.209 11.043 1.00 83.38 179 ARG A C 1
ATOM 1343 O O . ARG A 1 179 ? 3.974 4.095 9.843 1.00 83.38 179 ARG A O 1
ATOM 1350 N N . PRO A 1 180 ? 5.272 3.640 11.641 1.00 83.94 180 PRO A N 1
ATOM 1351 C CA . PRO A 1 180 ? 5.776 3.864 13.006 1.00 83.94 180 PRO A CA 1
ATOM 1352 C C . PRO A 1 180 ? 6.396 5.268 13.193 1.00 83.94 180 PRO A C 1
ATOM 1354 O O . PRO A 1 180 ? 6.578 6.007 12.229 1.00 83.94 180 PRO A O 1
ATOM 1357 N N . ASP A 1 181 ? 6.744 5.648 14.431 1.00 83.81 181 ASP A N 1
ATOM 1358 C CA . ASP A 1 181 ? 7.535 6.864 14.677 1.00 83.81 181 ASP A CA 1
ATOM 1359 C C . ASP A 1 181 ? 8.951 6.708 14.087 1.00 83.81 181 ASP A C 1
ATOM 1361 O O . ASP A 1 181 ? 9.690 5.768 14.401 1.00 83.81 181 ASP A O 1
ATOM 1365 N N . ARG A 1 182 ? 9.319 7.641 13.206 1.00 91.00 182 ARG A N 1
ATOM 1366 C CA . ARG A 1 182 ? 10.610 7.695 12.502 1.00 91.00 182 ARG A CA 1
ATOM 1367 C C . ARG A 1 182 ? 11.567 8.728 13.101 1.00 91.00 182 ARG A C 1
ATOM 1369 O O . ARG A 1 182 ? 12.614 9.000 12.514 1.00 91.00 182 ARG A O 1
ATOM 1376 N N . THR A 1 183 ? 11.242 9.296 14.262 1.00 87.88 183 THR A N 1
ATOM 1377 C CA . THR A 1 183 ? 12.076 10.288 14.950 1.00 87.88 183 THR A CA 1
ATOM 1378 C C . THR A 1 183 ? 13.508 9.779 15.130 1.00 87.88 183 THR A C 1
ATOM 1380 O O . THR A 1 183 ? 13.751 8.669 15.602 1.00 87.88 183 THR A O 1
ATOM 1383 N N . GLY A 1 184 ? 14.479 10.601 14.723 1.00 87.69 184 GLY A N 1
ATOM 1384 C CA . GLY A 1 184 ? 15.907 10.282 14.810 1.00 87.69 184 GLY A CA 1
ATOM 1385 C C . GLY A 1 184 ? 16.440 9.334 13.728 1.00 87.69 184 GLY A C 1
ATOM 1386 O O . GLY A 1 184 ? 17.645 9.090 13.708 1.00 87.69 184 GLY A O 1
ATOM 1387 N N . GLN A 1 185 ? 15.599 8.821 12.821 1.00 88.88 185 GLN A N 1
ATOM 1388 C CA . GLN A 1 185 ? 16.068 8.091 11.638 1.00 88.88 185 GLN A CA 1
ATOM 1389 C C . GLN A 1 185 ? 16.541 9.067 10.555 1.00 88.88 185 GLN A C 1
ATOM 1391 O O . GLN A 1 185 ? 16.126 10.226 10.512 1.00 88.88 185 GLN A O 1
ATOM 1396 N N . ALA A 1 186 ? 17.427 8.600 9.674 1.00 89.62 186 ALA A N 1
ATOM 1397 C CA . ALA A 1 186 ? 17.766 9.350 8.471 1.00 89.62 186 ALA A CA 1
ATOM 1398 C C . ALA A 1 186 ? 16.524 9.447 7.574 1.00 89.62 186 ALA A C 1
ATOM 1400 O O . ALA A 1 186 ? 15.837 8.448 7.385 1.00 89.62 186 ALA A O 1
ATOM 1401 N N . TYR A 1 187 ? 16.261 10.632 7.015 1.00 91.31 187 TYR A N 1
ATOM 1402 C CA . TYR A 1 187 ? 15.123 10.880 6.118 1.00 91.31 187 TYR A CA 1
ATOM 1403 C C . TYR A 1 187 ? 13.746 10.556 6.745 1.00 91.31 187 TYR A C 1
ATOM 1405 O O . TYR A 1 187 ? 12.966 9.792 6.175 1.00 91.31 187 TYR A O 1
ATOM 1413 N N . PRO A 1 188 ? 13.424 11.112 7.930 1.00 92.44 188 PRO A N 1
ATOM 1414 C CA . PRO A 1 188 ? 12.235 10.715 8.686 1.00 92.44 188 PRO A CA 1
ATOM 1415 C C . PRO A 1 188 ? 10.926 11.007 7.939 1.00 92.44 188 PRO A C 1
ATOM 1417 O O . PRO A 1 188 ? 10.015 10.187 7.972 1.00 92.44 188 PRO A O 1
ATOM 1420 N N . GLU A 1 189 ? 10.852 12.135 7.231 1.00 91.88 189 GLU A N 1
ATOM 1421 C CA . GLU A 1 189 ? 9.707 12.510 6.392 1.00 91.88 189 GLU A CA 1
ATOM 1422 C C . GLU A 1 189 ? 9.490 11.508 5.251 1.00 91.88 189 GLU A C 1
ATOM 1424 O O . GLU A 1 189 ? 8.403 10.956 5.100 1.00 91.88 189 GLU A O 1
ATOM 1429 N N . SER A 1 190 ? 10.553 11.188 4.510 1.00 94.62 190 SER A N 1
ATOM 1430 C CA . SER A 1 190 ? 10.534 10.210 3.419 1.00 94.62 190 SER A CA 1
ATOM 1431 C C . SER A 1 190 ? 10.028 8.852 3.888 1.00 94.62 190 SER A C 1
ATOM 1433 O O . SER A 1 190 ? 9.226 8.219 3.209 1.00 94.62 190 SER A O 1
ATOM 1435 N N . LEU A 1 191 ? 10.488 8.409 5.061 1.00 95.19 191 LEU A N 1
ATOM 1436 C CA . LEU A 1 191 ? 10.073 7.144 5.656 1.00 95.19 191 LEU A CA 1
ATOM 1437 C C . LEU A 1 191 ? 8.590 7.157 6.031 1.00 95.19 191 LEU A C 1
ATOM 1439 O O . LEU A 1 191 ? 7.898 6.201 5.712 1.00 95.19 191 LEU A O 1
ATOM 1443 N N . GLN A 1 192 ? 8.086 8.236 6.636 1.00 94.62 192 GLN A N 1
ATOM 1444 C CA . GLN A 1 192 ? 6.667 8.355 6.994 1.00 94.62 192 GLN A CA 1
ATOM 1445 C C . GLN A 1 192 ? 5.752 8.359 5.760 1.00 94.62 192 GLN A C 1
ATOM 1447 O O . GLN A 1 192 ? 4.725 7.678 5.750 1.00 94.62 192 GLN A O 1
ATOM 1452 N N . LEU A 1 193 ? 6.131 9.094 4.710 1.00 95.44 193 LEU A N 1
ATOM 1453 C CA . LEU A 1 193 ? 5.381 9.136 3.452 1.00 95.44 193 LEU A CA 1
ATOM 1454 C C . LEU A 1 193 ? 5.408 7.781 2.736 1.00 95.44 193 LEU A C 1
ATOM 1456 O O . LEU A 1 193 ? 4.382 7.327 2.238 1.00 95.44 193 LEU A O 1
ATOM 1460 N N . MET A 1 194 ? 6.552 7.094 2.731 1.00 96.44 194 MET A N 1
ATOM 1461 C CA . MET A 1 194 ? 6.656 5.764 2.133 1.00 96.44 194 MET A CA 1
ATOM 1462 C C . MET A 1 194 ? 5.963 4.676 2.966 1.00 96.44 194 MET A C 1
ATOM 1464 O O . MET A 1 194 ? 5.383 3.770 2.380 1.00 96.44 194 MET A O 1
ATOM 1468 N N . ASP A 1 195 ? 5.940 4.768 4.300 1.00 96.38 195 ASP A N 1
ATOM 1469 C CA . ASP A 1 195 ? 5.142 3.870 5.152 1.00 96.38 195 ASP A CA 1
ATOM 1470 C C . ASP A 1 195 ? 3.648 3.992 4.813 1.00 96.38 195 ASP A C 1
ATOM 1472 O O . ASP A 1 195 ? 2.940 2.994 4.661 1.00 96.38 195 ASP A O 1
ATOM 1476 N N . ARG A 1 196 ? 3.178 5.233 4.626 1.00 95.88 196 ARG A N 1
ATOM 1477 C CA . ARG A 1 196 ? 1.817 5.536 4.173 1.00 95.88 196 ARG A CA 1
ATOM 1478 C C . ARG A 1 196 ? 1.550 4.971 2.778 1.00 95.88 196 ARG A C 1
ATOM 1480 O O . ARG A 1 196 ? 0.533 4.307 2.587 1.00 95.88 196 ARG A O 1
ATOM 1487 N N . ALA A 1 197 ? 2.442 5.238 1.828 1.00 97.25 197 ALA A N 1
ATOM 1488 C CA . ALA A 1 197 ? 2.318 4.777 0.450 1.00 97.25 197 ALA A CA 1
ATOM 1489 C C . ALA A 1 197 ? 2.304 3.240 0.377 1.00 97.25 197 ALA A C 1
ATOM 1491 O O . ALA A 1 197 ? 1.493 2.668 -0.347 1.00 97.25 197 ALA A O 1
ATOM 1492 N N . ALA A 1 198 ? 3.124 2.558 1.183 1.00 97.25 198 ALA A N 1
ATOM 1493 C CA . ALA A 1 198 ? 3.144 1.102 1.252 1.00 97.25 198 ALA A CA 1
ATOM 1494 C C . ALA A 1 198 ? 1.805 0.530 1.749 1.00 97.25 198 ALA A C 1
ATOM 1496 O O . ALA A 1 198 ? 1.251 -0.379 1.128 1.00 97.25 198 ALA A O 1
ATOM 1497 N N . ALA A 1 199 ? 1.242 1.101 2.820 1.00 96.62 199 ALA A N 1
ATOM 1498 C CA . ALA A 1 199 ? -0.068 0.692 3.330 1.00 96.62 199 ALA A CA 1
ATOM 1499 C C . ALA A 1 199 ? -1.201 0.955 2.323 1.00 96.62 199 ALA A C 1
ATOM 1501 O O . ALA A 1 199 ? -2.119 0.144 2.192 1.00 96.62 199 ALA A O 1
ATOM 1502 N N . MET A 1 200 ? -1.121 2.064 1.582 1.00 97.31 200 MET A N 1
ATOM 1503 C CA . MET A 1 200 ? -2.054 2.377 0.502 1.00 97.31 200 MET A CA 1
ATOM 1504 C C . MET A 1 200 ? -1.958 1.361 -0.638 1.00 97.31 200 MET A C 1
ATOM 1506 O O . MET A 1 200 ? -2.964 0.756 -0.997 1.00 97.31 200 MET A O 1
ATOM 1510 N N . LEU A 1 201 ? -0.764 1.063 -1.152 1.00 97.19 201 LEU A N 1
ATOM 1511 C CA . LEU A 1 201 ? -0.625 0.048 -2.197 1.00 97.19 201 LEU A CA 1
ATOM 1512 C C . LEU A 1 201 ? -1.107 -1.338 -1.720 1.00 97.19 201 LEU A C 1
ATOM 1514 O O . LEU A 1 201 ? -1.755 -2.052 -2.482 1.00 97.19 201 LEU A O 1
ATOM 1518 N N . GLY A 1 202 ? -0.900 -1.680 -0.442 1.00 95.38 202 GLY A N 1
ATOM 1519 C CA . GLY A 1 202 ? -1.446 -2.902 0.163 1.00 95.38 202 GLY A CA 1
ATOM 1520 C C . GLY A 1 202 ? -2.980 -2.908 0.258 1.00 95.38 202 GLY A C 1
ATOM 1521 O O . GLY A 1 202 ? -3.613 -3.955 0.149 1.00 95.38 202 GLY A O 1
ATOM 1522 N N . GLY A 1 203 ? -3.610 -1.738 0.412 1.00 94.75 203 GLY A N 1
ATOM 1523 C CA . GLY A 1 203 ? -5.066 -1.561 0.314 1.00 94.75 203 GLY A CA 1
ATOM 1524 C C . GLY A 1 203 ? -5.616 -1.709 -1.105 1.00 94.75 203 GLY A C 1
ATOM 1525 O O . GLY A 1 203 ? -6.741 -2.199 -1.294 1.00 94.75 203 GLY A O 1
ATOM 1526 N N . ALA A 1 204 ? -4.815 -1.315 -2.095 1.00 95.44 204 ALA A N 1
ATOM 1527 C CA . ALA A 1 204 ? -5.131 -1.423 -3.512 1.00 95.44 204 ALA A CA 1
ATOM 1528 C C . ALA A 1 204 ? -4.982 -2.850 -4.062 1.00 95.44 204 ALA A C 1
ATOM 1530 O O . ALA A 1 204 ? -5.766 -3.244 -4.929 1.00 95.44 204 ALA A O 1
ATOM 1531 N N . SER A 1 205 ? -4.025 -3.625 -3.545 1.00 90.94 205 SER A N 1
ATOM 1532 C CA . SER A 1 205 ? -3.705 -4.971 -4.026 1.00 90.94 205 SER A CA 1
ATOM 1533 C C . SER A 1 205 ? -4.777 -6.022 -3.736 1.00 90.94 205 SER A C 1
ATOM 1535 O O . SER A 1 205 ? -5.746 -5.809 -2.994 1.00 90.94 205 SER A O 1
ATOM 1537 N N . ASP A 1 206 ? -4.657 -7.177 -4.390 1.00 84.44 206 ASP A N 1
ATOM 1538 C CA . ASP A 1 206 ? -5.541 -8.305 -4.126 1.00 84.44 206 ASP A CA 1
ATOM 1539 C C . ASP A 1 206 ? -5.372 -8.829 -2.705 1.00 84.44 206 ASP A C 1
ATOM 1541 O O . ASP A 1 206 ? -4.268 -9.044 -2.219 1.00 84.44 206 ASP A O 1
ATOM 1545 N N . LYS A 1 207 ? -6.500 -9.122 -2.052 1.00 75.94 207 LYS A N 1
ATOM 1546 C CA . LYS A 1 207 ? -6.508 -9.622 -0.670 1.00 75.94 207 LYS A CA 1
ATOM 1547 C C . LYS A 1 207 ? -5.947 -11.040 -0.540 1.00 75.94 207 LYS A C 1
ATOM 1549 O O . LYS A 1 207 ? -5.601 -11.438 0.560 1.00 75.94 207 LYS A O 1
ATOM 1554 N N . PHE A 1 208 ? -5.905 -11.804 -1.631 1.00 68.88 208 PHE A N 1
ATOM 1555 C CA . PHE A 1 208 ? -5.562 -13.232 -1.619 1.00 68.88 208 PHE A CA 1
ATOM 1556 C C . PHE A 1 208 ? -4.191 -13.532 -2.237 1.00 68.88 208 PHE A C 1
ATOM 1558 O O . PHE A 1 208 ? -3.599 -14.551 -1.898 1.00 68.88 208 PHE A O 1
ATOM 1565 N N . GLY A 1 209 ? -3.682 -12.655 -3.109 1.00 66.75 209 GLY A N 1
ATOM 1566 C CA . GLY A 1 209 ? -2.309 -12.726 -3.623 1.00 66.75 209 GLY A CA 1
ATOM 1567 C C . GLY A 1 209 ? -1.324 -12.098 -2.642 1.00 66.75 209 GLY A C 1
ATOM 1568 O O . GLY A 1 209 ? -1.751 -11.433 -1.698 1.00 66.75 209 GLY A O 1
ATOM 1569 N N . ALA A 1 210 ? -0.029 -12.308 -2.847 1.00 73.12 210 ALA A N 1
ATOM 1570 C CA . ALA A 1 210 ? 1.009 -11.566 -2.135 1.00 73.12 210 ALA A CA 1
ATOM 1571 C C . ALA A 1 210 ? 1.705 -10.604 -3.100 1.00 73.12 210 ALA A C 1
ATOM 1573 O O . ALA A 1 210 ? 1.794 -10.883 -4.294 1.00 73.12 210 ALA A O 1
ATOM 1574 N N . VAL A 1 211 ? 2.161 -9.467 -2.574 1.00 74.44 211 VAL A N 1
ATOM 1575 C CA . VAL A 1 211 ? 2.749 -8.399 -3.390 1.00 74.44 211 VAL A CA 1
ATOM 1576 C C . VAL A 1 211 ? 4.263 -8.516 -3.379 1.00 74.44 211 VAL A C 1
ATOM 1578 O O . VAL A 1 211 ? 4.939 -8.203 -2.399 1.00 74.44 211 VAL A O 1
ATOM 1581 N N . GLY A 1 212 ? 4.810 -8.967 -4.498 1.00 72.06 212 GLY A N 1
ATOM 1582 C CA . GLY A 1 212 ? 6.248 -9.052 -4.693 1.00 72.06 212 GLY A CA 1
ATOM 1583 C C . GLY A 1 212 ? 6.871 -7.730 -5.166 1.00 72.06 212 GLY A C 1
ATOM 1584 O O . GLY A 1 212 ? 6.191 -6.812 -5.626 1.00 72.06 212 GLY A O 1
ATOM 1585 N N . LEU A 1 213 ? 8.201 -7.627 -5.086 1.00 69.00 213 LEU A N 1
ATOM 1586 C CA . LEU A 1 213 ? 8.951 -6.486 -5.635 1.00 69.00 213 LEU A CA 1
ATOM 1587 C C . LEU A 1 213 ? 8.719 -6.284 -7.143 1.00 69.00 213 LEU A C 1
ATOM 1589 O O . LEU A 1 213 ? 8.696 -5.141 -7.576 1.00 69.00 213 LEU A O 1
ATOM 1593 N N . ASP A 1 214 ? 8.456 -7.311 -7.936 1.00 61.84 214 ASP A N 1
ATOM 1594 C CA . ASP A 1 214 ? 8.147 -7.121 -9.354 1.00 61.84 214 ASP A CA 1
ATOM 1595 C C . ASP A 1 214 ? 6.765 -6.572 -9.588 1.00 61.84 214 ASP A C 1
ATOM 1597 O O . ASP A 1 214 ? 6.593 -5.773 -10.501 1.00 61.84 214 ASP A O 1
ATOM 1601 N N . GLU A 1 215 ? 5.792 -6.937 -8.757 1.00 74.31 215 GLU A N 1
ATOM 1602 C CA . GLU A 1 215 ? 4.473 -6.326 -8.843 1.00 74.31 215 GLU A CA 1
ATOM 1603 C C . GLU A 1 215 ? 4.600 -4.842 -8.523 1.00 74.31 215 GLU A C 1
ATOM 1605 O O . GLU A 1 215 ? 4.090 -4.012 -9.270 1.00 74.31 215 GLU A O 1
ATOM 1610 N N . LEU A 1 216 ? 5.378 -4.500 -7.488 1.00 80.81 216 LEU A N 1
ATOM 1611 C CA . LEU A 1 216 ? 5.723 -3.116 -7.184 1.00 80.81 216 LEU A CA 1
ATOM 1612 C C . LEU A 1 216 ? 6.419 -2.431 -8.368 1.00 80.81 216 LEU A C 1
ATOM 1614 O O . LEU A 1 216 ? 6.041 -1.314 -8.716 1.00 80.81 216 LEU A O 1
ATOM 1618 N N . MET A 1 217 ? 7.430 -3.053 -8.985 1.00 73.69 217 MET A N 1
ATOM 1619 C CA . MET A 1 217 ? 8.156 -2.455 -10.115 1.00 73.69 217 MET A CA 1
ATOM 1620 C C . MET A 1 217 ? 7.266 -2.288 -11.347 1.00 73.69 217 MET A C 1
ATOM 1622 O O . MET A 1 217 ? 7.354 -1.265 -12.017 1.00 73.69 217 MET A O 1
ATOM 1626 N N . TYR A 1 218 ? 6.395 -3.253 -11.627 1.00 73.38 218 TYR A N 1
ATOM 1627 C CA . TYR A 1 218 ? 5.472 -3.222 -12.752 1.00 73.38 218 TYR A CA 1
ATOM 1628 C C . TYR A 1 218 ? 4.381 -2.164 -12.559 1.00 73.38 218 TYR A C 1
ATOM 1630 O O . TYR A 1 218 ? 4.118 -1.377 -13.464 1.00 73.38 218 TYR A O 1
ATOM 1638 N N . VAL A 1 219 ? 3.793 -2.092 -11.362 1.00 84.25 219 VAL A N 1
ATOM 1639 C CA . VAL A 1 219 ? 2.846 -1.033 -10.983 1.00 84.25 219 VAL A CA 1
ATOM 1640 C C . VAL A 1 219 ? 3.505 0.341 -11.073 1.00 84.25 219 VAL A C 1
ATOM 1642 O O . VAL A 1 219 ? 2.932 1.242 -11.678 1.00 84.25 219 VAL A O 1
ATOM 1645 N N . SER A 1 220 ? 4.716 0.489 -10.526 1.00 84.00 220 SER A N 1
ATOM 1646 C CA . SER A 1 220 ? 5.456 1.755 -10.563 1.00 84.00 220 SER A CA 1
ATOM 1647 C C . SER A 1 220 ? 5.750 2.201 -11.994 1.00 84.00 220 SER A C 1
ATOM 1649 O O . SER A 1 220 ? 5.627 3.383 -12.286 1.00 84.00 220 SER A O 1
ATOM 1651 N N . GLU A 1 221 ? 6.102 1.274 -12.890 1.00 77.31 221 GLU A N 1
ATOM 1652 C CA . GLU A 1 221 ? 6.382 1.598 -14.294 1.00 77.31 221 GLU A CA 1
ATOM 1653 C C . GLU A 1 221 ? 5.120 2.000 -15.061 1.00 77.31 221 GLU A C 1
ATOM 1655 O O . GLU A 1 221 ? 5.149 2.972 -15.809 1.00 77.31 221 GLU A O 1
ATOM 1660 N N . ILE A 1 222 ? 3.997 1.294 -14.869 1.00 79.94 222 ILE A N 1
ATOM 1661 C CA . ILE A 1 222 ? 2.743 1.652 -15.551 1.00 79.94 222 ILE A CA 1
ATOM 1662 C C . ILE A 1 222 ? 2.246 3.025 -15.098 1.00 79.94 222 ILE A C 1
ATOM 1664 O O . ILE A 1 222 ? 1.788 3.806 -15.927 1.00 79.94 222 ILE A O 1
ATOM 1668 N N . LEU A 1 223 ? 2.361 3.319 -13.803 1.00 87.12 223 LEU A N 1
ATOM 1669 C CA . LEU A 1 223 ? 2.056 4.637 -13.246 1.00 87.12 223 LEU A CA 1
ATOM 1670 C C . LEU A 1 223 ? 3.146 5.675 -13.558 1.00 87.12 223 LEU A C 1
ATOM 1672 O O . LEU A 1 223 ? 3.025 6.832 -13.178 1.00 87.12 223 LEU A O 1
ATOM 1676 N N . THR A 1 224 ? 4.226 5.282 -14.239 1.00 85.31 224 THR A N 1
ATOM 1677 C CA . THR A 1 224 ? 5.357 6.145 -14.606 1.00 85.31 224 THR A CA 1
ATOM 1678 C C . THR A 1 224 ? 6.025 6.854 -13.421 1.00 85.31 224 THR A C 1
ATOM 1680 O O . THR A 1 224 ? 6.599 7.937 -13.580 1.00 85.31 224 THR A O 1
ATOM 1683 N N . LEU A 1 225 ? 5.998 6.221 -12.241 1.00 86.81 225 LEU A N 1
ATOM 1684 C CA . LEU A 1 225 ? 6.481 6.816 -10.999 1.00 86.81 225 LEU A CA 1
ATOM 1685 C C . LEU A 1 225 ? 7.951 7.229 -11.100 1.00 86.81 225 LEU A C 1
ATOM 1687 O O . LEU A 1 225 ? 8.834 6.411 -11.370 1.00 86.81 225 LEU A O 1
ATOM 1691 N N . GLY A 1 226 ? 8.222 8.490 -10.796 1.00 84.12 226 GLY A N 1
ATOM 1692 C CA . GLY A 1 226 ? 9.503 9.151 -10.967 1.00 84.12 226 GLY A CA 1
ATOM 1693 C C . GLY A 1 226 ? 9.471 10.231 -12.043 1.00 84.12 226 GLY A C 1
ATOM 1694 O O . GLY A 1 226 ? 10.249 11.187 -11.969 1.00 84.12 226 GLY A O 1
ATOM 1695 N N . THR A 1 227 ? 8.615 10.084 -13.055 1.00 86.12 227 THR A N 1
ATOM 1696 C CA . THR A 1 227 ? 8.668 10.917 -14.266 1.00 86.12 227 THR A CA 1
ATOM 1697 C C . THR A 1 227 ? 8.155 12.327 -13.994 1.00 86.12 227 THR A C 1
ATOM 1699 O O . THR A 1 227 ? 8.813 13.301 -14.374 1.00 86.12 227 THR A O 1
ATOM 1702 N N . ASP A 1 228 ? 7.048 12.435 -13.261 1.00 87.94 228 ASP A N 1
ATOM 1703 C CA . ASP A 1 228 ? 6.332 13.689 -13.016 1.00 87.94 228 ASP A CA 1
ATOM 1704 C C . ASP A 1 228 ? 6.541 14.234 -11.593 1.00 87.94 228 ASP A C 1
ATOM 1706 O O . ASP A 1 228 ? 5.826 15.132 -11.138 1.00 87.94 228 ASP A O 1
ATOM 1710 N N . MET A 1 229 ? 7.598 13.762 -10.916 1.00 93.69 229 MET A N 1
ATOM 1711 C CA . MET A 1 229 ? 7.869 14.117 -9.528 1.00 93.69 229 MET A CA 1
ATOM 1712 C C . MET A 1 229 ? 8.039 15.628 -9.363 1.00 93.69 229 MET A C 1
ATOM 1714 O O . MET A 1 229 ? 8.891 16.267 -10.007 1.00 93.69 229 MET A O 1
ATOM 1718 N N . THR A 1 230 ? 7.294 16.193 -8.414 1.00 95.75 230 THR A N 1
ATOM 1719 C CA . THR A 1 230 ? 7.438 17.592 -8.011 1.00 95.75 230 THR A CA 1
ATOM 1720 C C . THR A 1 230 ? 8.802 17.837 -7.360 1.00 95.75 230 THR A C 1
ATOM 1722 O O . THR A 1 230 ? 9.507 16.915 -6.940 1.00 95.75 230 THR A O 1
ATOM 1725 N N . THR A 1 231 ? 9.188 19.109 -7.222 1.00 96.62 231 THR A N 1
ATOM 1726 C CA . THR A 1 231 ? 10.397 19.472 -6.464 1.00 96.62 231 THR A CA 1
ATOM 1727 C C . THR A 1 231 ? 10.338 18.945 -5.029 1.00 96.62 231 THR A C 1
ATOM 1729 O O . THR A 1 231 ? 11.326 18.402 -4.551 1.00 96.62 231 THR A O 1
ATOM 1732 N N . ALA A 1 232 ? 9.175 19.029 -4.373 1.00 95.31 232 ALA A N 1
ATOM 1733 C CA . ALA A 1 232 ? 8.995 18.524 -3.013 1.00 95.31 232 ALA A CA 1
ATOM 1734 C C . ALA A 1 232 ? 9.210 17.004 -2.939 1.00 95.31 232 ALA A C 1
ATOM 1736 O O . ALA A 1 232 ? 9.918 16.528 -2.055 1.00 95.31 232 ALA A O 1
ATOM 1737 N N . ALA A 1 233 ? 8.689 16.247 -3.909 1.00 96.56 233 ALA A N 1
ATOM 1738 C CA . ALA A 1 233 ? 8.925 14.810 -3.992 1.00 96.56 233 ALA A CA 1
ATOM 1739 C C . ALA A 1 233 ? 10.402 14.470 -4.230 1.00 96.56 233 ALA A C 1
ATOM 1741 O O . ALA A 1 233 ? 10.932 13.561 -3.594 1.00 96.56 233 ALA A O 1
ATOM 1742 N N . LYS A 1 234 ? 11.111 15.217 -5.083 1.00 95.69 234 LYS A N 1
ATOM 1743 C CA . LYS A 1 234 ? 12.557 15.020 -5.307 1.00 95.69 234 LYS A CA 1
ATOM 1744 C C . LYS A 1 234 ? 13.383 15.362 -4.070 1.00 95.69 234 LYS A C 1
ATOM 1746 O O . LYS A 1 234 ? 14.323 14.639 -3.739 1.00 95.69 234 LYS A O 1
ATOM 1751 N N . ASP A 1 235 ? 13.007 16.407 -3.341 1.00 95.56 235 ASP A N 1
ATOM 1752 C CA . ASP A 1 235 ? 13.638 16.760 -2.070 1.00 95.56 235 ASP A CA 1
ATOM 1753 C C . ASP A 1 235 ? 13.404 15.658 -1.023 1.00 95.56 235 ASP A C 1
ATOM 1755 O O . ASP A 1 235 ? 14.351 15.216 -0.356 1.00 95.56 235 ASP A O 1
ATOM 1759 N N . ALA A 1 236 ? 12.171 15.146 -0.939 1.00 95.00 236 ALA A N 1
ATOM 1760 C CA . ALA A 1 236 ? 11.767 14.103 -0.004 1.00 95.00 236 ALA A CA 1
ATOM 1761 C C . ALA A 1 236 ? 12.385 12.740 -0.339 1.00 95.00 236 ALA A C 1
ATOM 1763 O O . ALA A 1 236 ? 12.923 12.078 0.545 1.00 95.00 236 ALA A O 1
ATOM 1764 N N . PHE A 1 237 ? 12.384 12.295 -1.589 1.00 93.62 237 PHE A N 1
ATOM 1765 C CA . PHE A 1 237 ? 12.743 10.917 -1.951 1.00 93.62 237 PHE A CA 1
ATOM 1766 C C . PHE A 1 237 ? 14.105 10.798 -2.645 1.00 93.62 237 PHE A C 1
ATOM 1768 O O . PHE A 1 237 ? 14.737 9.742 -2.611 1.00 93.62 237 PHE A O 1
ATOM 1775 N N . GLY A 1 238 ? 14.635 11.911 -3.149 1.00 90.06 238 GLY A N 1
ATOM 1776 C CA . GLY A 1 238 ? 15.799 11.960 -4.025 1.00 90.06 238 GLY A CA 1
ATOM 1777 C C . GLY A 1 238 ? 15.390 12.021 -5.493 1.00 90.06 238 GLY A C 1
ATOM 1778 O O . GLY A 1 238 ? 14.241 11.769 -5.846 1.00 90.06 238 GLY A O 1
ATOM 1779 N N . GLU A 1 239 ? 16.355 12.346 -6.354 1.00 86.88 239 GLU A N 1
ATOM 1780 C CA . GLU A 1 239 ? 16.131 12.318 -7.799 1.00 86.88 239 GLU A CA 1
ATOM 1781 C C . GLU A 1 239 ? 15.733 10.904 -8.248 1.00 86.88 239 GLU A C 1
ATOM 1783 O O . GLU A 1 239 ? 16.331 9.927 -7.763 1.00 86.88 239 GLU A O 1
ATOM 1788 N N . PRO A 1 240 ? 14.758 10.783 -9.166 1.00 83.75 240 PRO A N 1
ATOM 1789 C CA . PRO A 1 240 ? 14.420 9.509 -9.768 1.00 83.75 240 PRO A CA 1
ATOM 1790 C C . PRO A 1 240 ? 15.621 8.987 -10.563 1.00 83.75 240 PRO A C 1
ATOM 1792 O O . PRO A 1 240 ? 16.440 9.744 -11.095 1.00 83.75 240 PRO A O 1
ATOM 1795 N N . PHE A 1 241 ? 15.744 7.670 -10.649 1.00 73.44 241 PHE A N 1
ATOM 1796 C CA . PHE A 1 241 ? 16.808 7.056 -11.422 1.00 73.44 241 PHE A CA 1
ATOM 1797 C C . PHE A 1 241 ? 16.503 7.183 -12.913 1.00 73.44 241 PHE A C 1
ATOM 1799 O O . PHE A 1 241 ? 15.416 6.832 -13.372 1.00 73.44 241 PHE A O 1
ATOM 1806 N N . ALA A 1 242 ? 17.477 7.673 -13.679 1.00 66.25 242 ALA A N 1
ATOM 1807 C CA . ALA A 1 242 ? 17.380 7.680 -15.130 1.00 66.25 242 ALA A CA 1
ATOM 1808 C C . ALA A 1 242 ? 17.248 6.244 -15.656 1.00 66.25 242 ALA A C 1
ATOM 1810 O O . ALA A 1 242 ? 17.884 5.324 -15.132 1.00 66.25 242 ALA A O 1
ATOM 1811 N N . SER A 1 243 ? 16.455 6.060 -16.710 1.00 59.88 243 SER A N 1
ATOM 1812 C CA . SER A 1 243 ? 16.443 4.788 -17.421 1.00 59.88 243 SER A CA 1
ATOM 1813 C C . SER A 1 243 ? 17.815 4.507 -18.038 1.00 59.88 243 SER A C 1
ATOM 1815 O O . SER A 1 243 ? 18.497 5.406 -18.537 1.00 59.88 243 SER A O 1
ATOM 1817 N N . ALA A 1 244 ? 18.225 3.240 -17.999 1.00 50.09 244 ALA A N 1
ATOM 1818 C CA . ALA A 1 244 ? 19.444 2.778 -18.650 1.00 50.09 244 ALA A CA 1
ATOM 1819 C C . ALA A 1 244 ? 19.329 2.799 -20.186 1.00 50.09 244 ALA A C 1
ATOM 1821 O O . ALA A 1 244 ? 20.353 2.834 -20.869 1.00 50.09 244 ALA A O 1
ATOM 1822 N N . ASP A 1 245 ? 18.104 2.801 -20.730 1.00 50.06 245 ASP A N 1
ATOM 1823 C CA . ASP A 1 245 ? 17.873 3.056 -22.149 1.00 50.06 245 ASP A CA 1
ATOM 1824 C C . ASP A 1 245 ? 17.836 4.576 -22.400 1.00 50.06 245 ASP A C 1
ATOM 1826 O O . ASP A 1 245 ? 16.897 5.247 -21.965 1.00 50.06 245 ASP A O 1
ATOM 1830 N N . PRO A 1 246 ? 18.803 5.144 -23.143 1.00 50.78 246 PRO A N 1
ATOM 1831 C CA . PRO A 1 246 ? 18.823 6.570 -23.460 1.00 50.78 246 PRO A CA 1
ATOM 1832 C C . PRO A 1 246 ? 17.645 7.039 -24.335 1.00 50.78 246 PRO A C 1
ATOM 1834 O O . PRO A 1 246 ? 17.501 8.243 -24.549 1.00 50.78 246 PRO A O 1
ATOM 1837 N N . LYS A 1 247 ? 16.827 6.125 -24.878 1.00 50.00 247 LYS A N 1
ATOM 1838 C CA . LYS A 1 247 ? 15.591 6.444 -25.609 1.00 50.00 247 LYS A CA 1
ATOM 1839 C C . LYS A 1 247 ? 14.335 6.395 -24.740 1.00 50.00 247 LYS A C 1
ATOM 1841 O O . LYS A 1 247 ? 13.305 6.925 -25.168 1.00 50.00 247 LYS A O 1
ATOM 1846 N N . ALA A 1 248 ? 14.396 5.768 -23.567 1.00 56.47 248 ALA A N 1
ATOM 1847 C CA . ALA A 1 248 ? 13.259 5.711 -22.665 1.00 56.47 248 ALA A CA 1
ATOM 1848 C C . ALA A 1 248 ? 12.935 7.118 -22.149 1.00 56.47 248 ALA A C 1
ATOM 1850 O O . ALA A 1 248 ? 13.822 7.912 -21.832 1.00 56.47 248 ALA A O 1
ATOM 1851 N N . LYS A 1 249 ? 11.641 7.436 -22.108 1.00 60.59 249 LYS A N 1
ATOM 1852 C CA . LYS A 1 249 ? 11.141 8.734 -21.635 1.00 60.59 249 LYS A CA 1
ATOM 1853 C C . LYS A 1 249 ? 10.746 8.718 -20.159 1.00 60.59 249 LYS A C 1
ATOM 1855 O O . LYS A 1 249 ? 10.463 9.782 -19.622 1.00 60.59 249 LYS A O 1
ATOM 1860 N N . THR A 1 250 ? 10.723 7.542 -19.540 1.00 62.88 250 THR A N 1
ATOM 1861 C CA . THR A 1 250 ? 10.354 7.329 -18.141 1.00 62.88 250 THR A CA 1
ATOM 1862 C C . THR A 1 250 ? 11.596 7.265 -17.257 1.00 62.88 250 THR A C 1
ATOM 1864 O O . THR A 1 250 ? 12.686 6.859 -17.683 1.00 62.88 250 THR A O 1
ATOM 1867 N N . THR A 1 251 ? 11.441 7.712 -16.017 1.00 70.12 251 THR A N 1
ATOM 1868 C CA . THR A 1 251 ? 12.420 7.529 -14.942 1.00 70.12 251 THR A CA 1
ATOM 1869 C C . THR A 1 251 ? 11.840 6.576 -13.899 1.00 70.12 251 THR A C 1
ATOM 1871 O O . THR A 1 251 ? 10.658 6.255 -13.933 1.00 70.12 251 THR A O 1
ATOM 1874 N N . PHE A 1 252 ? 12.678 6.102 -12.978 1.00 72.19 252 PHE A N 1
ATOM 1875 C CA . PHE A 1 252 ? 12.253 5.191 -11.921 1.00 72.19 252 PHE A CA 1
ATOM 1876 C C . PHE A 1 252 ? 12.269 5.865 -10.562 1.00 72.19 252 PHE A C 1
ATOM 1878 O O . PHE A 1 252 ? 13.277 6.455 -10.163 1.00 72.19 252 PHE A O 1
ATOM 1885 N N . PHE A 1 253 ? 11.192 5.680 -9.805 1.00 83.94 253 PHE A N 1
ATOM 1886 C CA . PHE A 1 253 ? 11.120 6.155 -8.435 1.00 83.94 253 PHE A CA 1
ATOM 1887 C C . PHE A 1 253 ? 12.287 5.650 -7.569 1.00 83.94 253 PHE A C 1
ATOM 1889 O O . PHE A 1 253 ? 12.699 4.483 -7.609 1.00 83.94 253 PHE A O 1
ATOM 1896 N N . ASN A 1 254 ? 12.822 6.553 -6.750 1.00 83.12 254 ASN A N 1
ATOM 1897 C CA . ASN A 1 254 ? 13.988 6.300 -5.923 1.00 83.12 254 ASN A CA 1
ATOM 1898 C C . ASN A 1 254 ? 13.603 5.796 -4.525 1.00 83.12 254 ASN A C 1
ATOM 1900 O O . ASN A 1 254 ? 13.464 6.558 -3.571 1.00 83.12 254 ASN A O 1
ATOM 1904 N N . PHE A 1 255 ? 13.523 4.475 -4.372 1.00 84.25 255 PHE A N 1
ATOM 1905 C CA . PHE A 1 255 ? 13.251 3.851 -3.073 1.00 84.25 255 PHE A CA 1
ATOM 1906 C C . PHE A 1 255 ? 14.449 3.846 -2.104 1.00 84.25 255 PHE A C 1
ATOM 1908 O O . PHE A 1 255 ? 14.318 3.319 -1.003 1.00 84.25 255 PHE A O 1
ATOM 1915 N N . SER A 1 256 ? 15.621 4.397 -2.459 1.00 82.25 256 SER A N 1
ATOM 1916 C CA . SER A 1 256 ? 16.873 4.209 -1.690 1.00 82.25 256 SER A CA 1
ATOM 1917 C C . SER A 1 256 ? 16.841 4.725 -0.246 1.00 82.25 256 SER A C 1
ATOM 1919 O O . SER A 1 256 ? 17.651 4.316 0.585 1.00 82.25 256 SER A O 1
ATOM 1921 N N . ARG A 1 257 ? 15.901 5.622 0.069 1.00 89.94 257 ARG A N 1
ATOM 1922 C CA . ARG A 1 257 ? 15.709 6.162 1.422 1.00 89.94 257 ARG A CA 1
ATOM 1923 C C . ARG A 1 257 ? 14.811 5.288 2.299 1.00 89.94 257 ARG A C 1
ATOM 1925 O O . ARG A 1 257 ? 14.698 5.568 3.488 1.00 89.94 257 ARG A O 1
ATOM 1932 N N . PHE A 1 258 ? 14.179 4.247 1.751 1.00 90.69 258 PHE A N 1
ATOM 1933 C CA . PHE A 1 258 ? 13.234 3.430 2.503 1.00 90.69 258 PHE A CA 1
ATOM 1934 C C . PHE A 1 258 ? 13.914 2.412 3.416 1.00 90.69 258 PHE A C 1
ATOM 1936 O O . PHE A 1 258 ? 14.868 1.734 3.025 1.00 90.69 258 PHE A O 1
ATOM 1943 N N . GLN A 1 259 ? 13.361 2.257 4.618 1.00 89.50 259 GLN A N 1
ATOM 1944 C CA . GLN A 1 259 ? 13.727 1.229 5.585 1.00 89.50 259 GLN A CA 1
ATOM 1945 C C . GLN A 1 259 ? 12.476 0.690 6.267 1.00 89.50 259 GLN A C 1
ATOM 1947 O O . GLN A 1 259 ? 11.644 1.447 6.773 1.00 89.50 259 GLN A O 1
ATOM 1952 N N . TYR A 1 260 ? 12.393 -0.626 6.355 1.00 89.62 260 TYR A N 1
ATOM 1953 C CA . TYR A 1 260 ? 11.260 -1.349 6.892 1.00 89.62 260 TYR A CA 1
ATOM 1954 C C . TYR A 1 260 ? 11.682 -2.252 8.048 1.00 89.62 260 TYR A C 1
ATOM 1956 O O . TYR A 1 260 ? 12.714 -2.918 7.983 1.00 89.62 260 TYR A O 1
ATOM 1964 N N . ASP A 1 261 ? 10.870 -2.254 9.101 1.00 90.19 261 ASP A N 1
ATOM 1965 C CA . ASP A 1 261 ? 11.010 -3.100 10.284 1.00 90.19 261 ASP A CA 1
ATOM 1966 C C . ASP A 1 261 ? 9.607 -3.564 10.689 1.00 90.19 261 ASP A C 1
ATOM 1968 O O . ASP A 1 261 ? 8.832 -2.803 11.275 1.00 90.19 261 ASP A O 1
ATOM 1972 N N . ARG A 1 262 ? 9.275 -4.813 10.348 1.00 89.81 262 ARG A N 1
ATOM 1973 C CA . ARG A 1 262 ? 7.944 -5.393 10.573 1.00 89.81 262 ARG A CA 1
ATOM 1974 C C . ARG A 1 262 ? 7.551 -5.358 12.043 1.00 89.81 262 ARG A C 1
ATOM 1976 O O . ARG A 1 262 ? 6.415 -5.012 12.365 1.00 89.81 262 ARG A O 1
ATOM 1983 N N . ALA A 1 263 ? 8.493 -5.686 12.928 1.00 88.38 263 ALA A N 1
ATOM 1984 C CA . ALA A 1 263 ? 8.245 -5.751 14.360 1.00 88.38 263 ALA A CA 1
ATOM 1985 C C . ALA A 1 263 ? 7.835 -4.383 14.912 1.00 88.38 263 ALA A C 1
ATOM 1987 O O . ALA A 1 263 ? 6.929 -4.300 15.736 1.00 88.38 263 ALA A O 1
ATOM 1988 N N . LYS A 1 264 ? 8.457 -3.300 14.426 1.00 90.00 264 LYS A N 1
ATOM 1989 C CA . LYS A 1 264 ? 8.075 -1.931 14.803 1.00 90.00 264 LYS A CA 1
ATOM 1990 C C . LYS A 1 264 ? 6.760 -1.499 14.172 1.00 90.00 264 LYS A C 1
ATOM 1992 O O . LYS A 1 264 ? 5.939 -0.888 14.852 1.00 90.00 264 LYS A O 1
ATOM 1997 N N . THR A 1 265 ? 6.551 -1.803 12.893 1.00 92.56 265 THR A N 1
ATOM 1998 C CA . THR A 1 265 ? 5.330 -1.405 12.185 1.00 92.56 265 THR A CA 1
ATOM 1999 C C . THR A 1 265 ? 4.098 -2.068 12.799 1.00 92.56 265 THR A C 1
ATOM 2001 O O . THR A 1 265 ? 3.114 -1.383 13.077 1.00 92.56 265 THR A O 1
ATOM 2004 N N . TYR A 1 266 ? 4.166 -3.363 13.119 1.00 92.50 266 TYR A N 1
ATOM 2005 C CA . TYR A 1 266 ? 3.033 -4.156 13.611 1.00 92.50 266 TYR A CA 1
ATOM 2006 C C . TYR A 1 266 ? 3.116 -4.539 15.095 1.00 92.50 266 TYR A C 1
ATOM 2008 O O . TYR A 1 266 ? 2.519 -5.526 15.505 1.00 92.50 266 TYR A O 1
ATOM 2016 N N . ALA A 1 267 ? 3.774 -3.724 15.927 1.00 90.56 267 ALA A N 1
ATOM 2017 C CA . ALA A 1 267 ? 3.871 -3.937 17.380 1.00 90.56 267 ALA A CA 1
ATOM 2018 C C . ALA A 1 267 ? 2.525 -3.896 18.145 1.00 90.56 267 ALA A C 1
ATOM 2020 O O . ALA A 1 267 ? 2.499 -4.147 19.346 1.00 90.56 267 ALA A O 1
ATOM 2021 N N . GLY A 1 268 ? 1.432 -3.517 17.476 1.00 90.44 268 GLY A N 1
ATOM 2022 C CA . GLY A 1 268 ? 0.100 -3.406 18.068 1.00 90.44 268 GLY A CA 1
ATOM 2023 C C . GLY A 1 268 ? -0.689 -4.718 18.088 1.00 90.44 268 GLY A C 1
ATOM 2024 O O . GLY A 1 268 ? -0.224 -5.778 17.665 1.00 90.44 268 GLY A O 1
ATOM 2025 N N . GLU A 1 269 ? -1.926 -4.607 18.552 1.00 92.50 269 GLU A N 1
ATOM 2026 C CA . GLU A 1 269 ? -2.907 -5.691 18.616 1.00 92.50 269 GLU A CA 1
ATOM 2027 C C . GLU A 1 269 ? -4.012 -5.480 17.574 1.00 92.50 269 GLU A C 1
ATOM 2029 O O . GLU A 1 269 ? -4.207 -4.368 17.081 1.00 92.50 269 GLU A O 1
ATOM 2034 N N . VAL A 1 270 ? -4.735 -6.550 17.247 1.00 92.69 270 VAL A N 1
ATOM 2035 C CA . VAL A 1 270 ? -5.946 -6.514 16.418 1.00 92.69 270 VAL A CA 1
ATOM 2036 C C . VAL A 1 270 ? -7.112 -7.111 17.195 1.00 92.69 270 VAL A C 1
ATOM 2038 O O . VAL A 1 270 ? -6.972 -8.159 17.828 1.00 92.69 270 VAL A O 1
ATOM 2041 N N . CYS A 1 271 ? -8.259 -6.431 17.155 1.00 92.31 271 CYS A N 1
ATOM 2042 C CA . CYS A 1 271 ? -9.509 -6.937 17.710 1.00 92.31 271 CYS A CA 1
ATOM 2043 C C . CYS A 1 271 ? -10.236 -7.798 16.671 1.00 92.31 271 CYS A C 1
ATOM 2045 O O . CYS A 1 271 ? -10.417 -7.356 15.537 1.00 92.31 271 CYS A O 1
ATOM 2047 N N . TYR A 1 272 ? -10.669 -9.003 17.044 1.00 92.94 272 TYR A N 1
ATOM 2048 C CA . TYR A 1 272 ? -11.415 -9.891 16.149 1.00 92.94 272 TYR A CA 1
ATOM 2049 C C . TYR A 1 272 ? -12.371 -10.821 16.911 1.00 92.94 272 TYR A C 1
ATOM 2051 O O . TYR A 1 272 ? -12.245 -11.019 18.124 1.00 92.94 272 TYR A O 1
ATOM 2059 N N . LEU A 1 273 ? -13.346 -11.401 16.200 1.00 90.31 273 LEU A N 1
ATOM 2060 C CA . LEU A 1 273 ? -14.230 -12.431 16.749 1.00 90.31 273 LEU A CA 1
ATOM 2061 C C . LEU A 1 273 ? -13.571 -13.810 16.611 1.00 90.31 273 LEU A C 1
ATOM 2063 O O . LEU A 1 273 ? -13.561 -14.413 15.537 1.00 90.31 273 LEU A O 1
ATOM 2067 N N . LYS A 1 274 ? -13.054 -14.341 17.718 1.00 88.56 274 LYS A N 1
ATOM 2068 C CA . LYS A 1 274 ? -12.486 -15.686 17.791 1.00 88.56 274 LYS A CA 1
ATOM 2069 C C . LYS A 1 274 ? -13.602 -16.709 17.927 1.00 88.56 274 LYS A C 1
ATOM 2071 O O . LYS A 1 274 ? -14.199 -16.859 18.993 1.00 88.56 274 LYS A O 1
ATOM 2076 N N . VAL A 1 275 ? -13.887 -17.424 16.843 1.00 84.00 275 VAL A N 1
ATOM 2077 C CA . VAL A 1 275 ? -14.853 -18.526 16.853 1.00 84.00 275 VAL A CA 1
ATOM 2078 C C . VAL A 1 275 ? -14.135 -19.805 17.264 1.00 84.00 275 VAL A C 1
ATOM 2080 O O . VAL A 1 275 ? -13.304 -20.339 16.536 1.00 84.00 275 VAL A O 1
ATOM 2083 N N . THR A 1 276 ? -14.468 -20.314 18.444 1.00 74.44 276 THR A N 1
ATOM 2084 C CA . THR A 1 276 ? -14.065 -21.653 18.875 1.00 74.44 276 THR A CA 1
ATOM 2085 C C . THR A 1 276 ? -15.160 -22.638 18.491 1.00 74.44 276 THR A C 1
ATOM 2087 O O . THR A 1 276 ? -16.255 -22.631 19.060 1.00 74.44 276 THR A O 1
ATOM 2090 N N . THR A 1 277 ? -14.883 -23.495 17.509 1.00 62.59 277 THR A N 1
ATOM 2091 C CA . THR A 1 277 ? -15.716 -24.681 17.286 1.00 62.59 277 THR A CA 1
ATOM 2092 C C . THR A 1 277 ? -15.705 -25.537 18.557 1.00 62.59 277 THR A C 1
ATOM 2094 O O . THR A 1 277 ? -14.630 -25.720 19.144 1.00 62.59 277 THR A O 1
ATOM 2097 N N . PRO A 1 278 ? -16.854 -26.099 18.985 1.00 58.59 278 PRO A N 1
ATOM 2098 C CA . PRO A 1 278 ? -16.864 -27.198 19.948 1.00 58.59 278 PRO A CA 1
ATOM 2099 C C . PRO A 1 278 ? -15.860 -28.268 19.503 1.00 58.59 278 PRO A C 1
ATOM 2101 O O . PRO A 1 278 ? -15.605 -28.387 18.311 1.00 58.59 278 PRO A O 1
ATOM 2104 N N . ALA A 1 279 ? -15.260 -29.014 20.432 1.00 56.50 279 ALA A N 1
ATOM 2105 C CA . ALA A 1 279 ? -14.155 -29.939 20.158 1.00 56.50 279 ALA A CA 1
ATOM 2106 C C . ALA A 1 279 ? -14.443 -30.942 19.009 1.00 56.50 279 ALA A C 1
ATOM 2108 O O . ALA A 1 279 ? -14.904 -32.055 19.253 1.00 56.50 279 ALA A O 1
ATOM 2109 N N . GLY A 1 280 ? -14.149 -30.553 17.763 1.00 60.16 280 GLY A N 1
ATOM 2110 C CA . GLY A 1 280 ? -14.316 -31.361 16.554 1.00 60.16 280 GLY A CA 1
ATOM 2111 C C . GLY A 1 280 ? -15.135 -30.680 15.451 1.00 60.16 280 GLY A C 1
ATOM 2112 O O . GLY A 1 280 ? -16.040 -29.891 15.708 1.00 60.16 280 GLY A O 1
ATOM 2113 N N . ALA A 1 281 ? -14.820 -31.014 14.196 1.00 63.66 281 ALA A N 1
ATOM 2114 C CA . ALA A 1 281 ? -15.698 -30.707 13.069 1.00 63.66 281 ALA A CA 1
ATOM 2115 C C . ALA A 1 281 ? -17.089 -31.340 13.296 1.00 63.66 281 ALA A C 1
ATOM 2117 O O . ALA A 1 281 ? -17.168 -32.380 13.963 1.00 63.66 281 ALA A O 1
ATOM 2118 N N . PRO A 1 282 ? -18.176 -30.762 12.744 1.00 68.00 282 PRO A N 1
ATOM 2119 C CA . PRO A 1 282 ? -19.486 -31.402 12.776 1.00 68.00 282 PRO A CA 1
ATOM 2120 C C . PRO A 1 282 ? -19.375 -32.838 12.259 1.00 68.00 282 PRO A C 1
ATOM 2122 O O . PRO A 1 282 ? -18.704 -33.083 11.255 1.00 68.00 282 PRO A O 1
ATOM 2125 N N . ALA A 1 283 ? -20.004 -33.794 12.943 1.00 73.25 283 ALA A N 1
ATOM 2126 C CA . ALA A 1 283 ? -20.020 -35.170 12.457 1.00 73.25 283 ALA A CA 1
ATOM 2127 C C . ALA A 1 283 ? -20.727 -35.230 11.091 1.00 73.25 283 ALA A C 1
ATOM 2129 O O . ALA A 1 283 ? -21.686 -34.487 10.859 1.00 73.25 283 ALA A O 1
ATOM 2130 N N . ASP A 1 284 ? -20.288 -36.130 10.203 1.00 75.06 284 ASP A N 1
ATOM 2131 C CA . ASP A 1 284 ? -20.944 -36.349 8.909 1.00 75.06 284 ASP A CA 1
ATOM 2132 C C . ASP A 1 284 ? -22.461 -36.531 9.098 1.00 75.06 284 ASP A C 1
ATOM 2134 O O . ASP A 1 284 ? -22.919 -37.410 9.831 1.00 75.06 284 ASP A O 1
ATOM 2138 N N . GLY A 1 285 ? -23.248 -35.678 8.435 1.00 73.25 285 GLY A N 1
ATOM 2139 C CA . GLY A 1 285 ? -24.713 -35.694 8.502 1.00 73.25 285 GLY A CA 1
ATOM 2140 C C . GLY A 1 285 ? -25.344 -34.821 9.593 1.00 73.25 285 GLY A C 1
ATOM 2141 O O . GLY A 1 285 ? -26.571 -34.799 9.698 1.00 73.25 285 GLY A O 1
ATOM 2142 N N . GLN A 1 286 ? -24.561 -34.076 10.379 1.00 72.00 286 GLN A N 1
ATOM 2143 C CA . GLN A 1 286 ? -25.102 -33.074 11.296 1.00 72.00 286 GLN A CA 1
ATOM 2144 C C . GLN A 1 286 ? -25.721 -31.908 10.504 1.00 72.00 286 GLN A C 1
ATOM 2146 O O . GLN A 1 286 ? -25.066 -31.272 9.680 1.00 72.00 286 GLN A O 1
ATOM 2151 N N . THR A 1 287 ? -27.006 -31.639 10.738 1.00 74.06 287 THR A N 1
ATOM 2152 C CA . THR A 1 287 ? -27.740 -30.522 10.126 1.00 74.06 287 THR A CA 1
ATOM 2153 C C . THR A 1 287 ? -27.829 -29.342 11.088 1.00 74.06 287 THR A C 1
ATOM 2155 O O . THR A 1 287 ? -27.798 -29.526 12.302 1.00 74.06 287 THR A O 1
ATOM 2158 N N . LEU A 1 288 ? -27.987 -28.132 10.552 1.00 79.81 288 LEU A N 1
ATOM 2159 C CA . LEU A 1 288 ? -28.163 -26.912 11.344 1.00 79.81 288 LEU A CA 1
ATOM 2160 C C . LEU A 1 288 ? -29.401 -26.982 12.270 1.00 79.81 288 LEU A C 1
ATOM 2162 O O . LEU A 1 288 ? -30.399 -27.602 11.886 1.00 79.81 288 LEU A O 1
ATOM 2166 N N . PRO A 1 289 ? -29.376 -26.305 13.439 1.00 75.94 289 PRO A N 1
ATOM 2167 C CA . PRO A 1 289 ? -28.303 -25.434 13.941 1.00 75.94 289 PRO A CA 1
ATOM 2168 C C . PRO A 1 289 ? -27.167 -26.193 14.657 1.00 75.94 289 PRO A C 1
ATOM 2170 O O . PRO A 1 289 ? -27.388 -27.239 15.263 1.00 75.94 289 PRO A O 1
ATOM 2173 N N . VAL A 1 290 ? -25.954 -25.634 14.600 1.00 74.88 290 VAL A N 1
ATOM 2174 C CA . VAL A 1 290 ? -24.797 -26.049 15.413 1.00 74.88 290 VAL A CA 1
ATOM 2175 C C . VAL A 1 290 ? -24.452 -24.889 16.341 1.00 74.88 290 VAL A C 1
ATOM 2177 O O . VAL A 1 290 ? -24.298 -23.763 15.871 1.00 74.88 290 VAL A O 1
ATOM 2180 N N . ASP A 1 291 ? -24.325 -25.165 17.638 1.00 75.75 291 ASP A N 1
ATOM 2181 C CA . ASP A 1 291 ? -23.895 -24.163 18.612 1.00 75.75 291 ASP A CA 1
ATOM 2182 C C . ASP A 1 291 ? -22.386 -23.924 18.477 1.00 75.75 291 ASP A C 1
ATOM 2184 O O . ASP A 1 291 ? -21.585 -24.859 18.539 1.00 75.75 291 ASP A O 1
ATOM 2188 N N . VAL A 1 292 ? -21.993 -22.664 18.295 1.00 78.62 292 VAL A N 1
ATOM 2189 C CA . VAL A 1 292 ? -20.594 -22.221 18.257 1.00 78.62 292 VAL A CA 1
ATOM 2190 C C . VAL A 1 292 ? -20.371 -21.162 19.326 1.00 78.62 292 VAL A C 1
ATOM 2192 O O . VAL A 1 292 ? -21.236 -20.317 19.558 1.00 78.62 292 VAL A O 1
ATOM 2195 N N . THR A 1 293 ? -19.206 -21.190 19.971 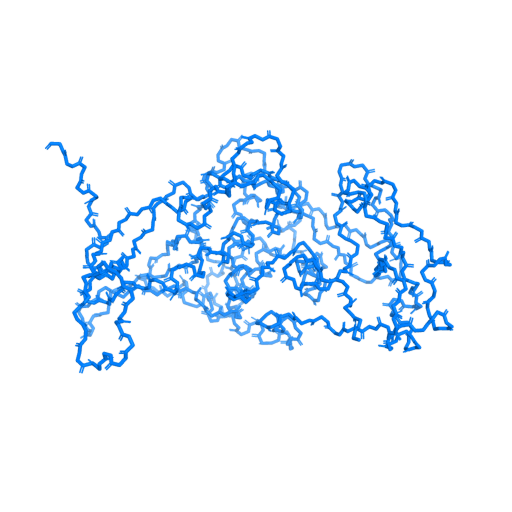1.00 81.88 293 THR A N 1
ATOM 2196 C CA . THR A 1 293 ? -18.835 -20.176 20.962 1.00 81.88 293 THR A CA 1
ATOM 2197 C C . THR A 1 293 ? -17.892 -19.178 20.309 1.00 81.88 293 THR A C 1
ATOM 2199 O O . THR A 1 293 ? -16.818 -19.556 19.836 1.00 81.88 293 THR A O 1
ATOM 2202 N N . GLY A 1 294 ? -18.292 -17.908 20.277 1.00 84.56 294 GLY A N 1
ATOM 2203 C CA . GLY A 1 294 ? -17.461 -16.793 19.829 1.00 84.56 294 GLY A CA 1
ATOM 2204 C C . GLY A 1 294 ? -17.022 -15.924 21.003 1.00 84.56 294 GLY A C 1
ATOM 2205 O O . GLY A 1 294 ? -17.810 -15.681 21.915 1.00 84.56 294 GLY A O 1
ATOM 2206 N N . GLN A 1 295 ? -15.782 -15.442 20.971 1.00 87.88 295 GLN A N 1
ATOM 2207 C CA . GLN A 1 295 ? -15.262 -14.466 21.926 1.00 87.88 295 GLN A CA 1
ATOM 2208 C C . GLN A 1 295 ? -14.627 -13.297 21.172 1.00 87.88 295 GLN A C 1
ATOM 2210 O O . GLN A 1 295 ? -13.831 -13.511 20.261 1.00 87.88 295 GLN A O 1
ATOM 2215 N N . VAL A 1 296 ? -14.960 -12.064 21.555 1.00 89.81 296 VAL A N 1
ATOM 2216 C CA . VAL A 1 296 ? -14.227 -10.876 21.095 1.00 89.81 296 VAL A CA 1
ATOM 2217 C C . VAL A 1 296 ? -12.908 -10.821 21.857 1.00 89.81 296 VAL A C 1
ATOM 2219 O O . VAL A 1 296 ? -12.912 -10.840 23.088 1.00 89.81 296 VAL A O 1
ATOM 2222 N N . VAL A 1 297 ? -11.788 -10.799 21.138 1.00 91.06 297 VAL A N 1
ATOM 2223 C CA . VAL A 1 297 ? -10.442 -10.803 21.727 1.00 91.06 297 VAL A CA 1
ATOM 2224 C C . VAL A 1 297 ? -9.549 -9.775 21.042 1.00 91.06 297 VAL A C 1
ATOM 2226 O O . VAL A 1 297 ? -9.752 -9.460 19.868 1.00 91.06 297 VAL A O 1
ATOM 2229 N N . LYS A 1 298 ? -8.527 -9.299 21.760 1.00 91.94 298 LYS A N 1
ATOM 2230 C CA . LYS A 1 298 ? -7.387 -8.576 21.189 1.00 91.94 298 LYS A CA 1
ATOM 2231 C C . LYS A 1 298 ? -6.138 -9.422 21.327 1.00 91.94 298 LYS A C 1
ATOM 2233 O O . LYS A 1 298 ? -5.788 -9.827 22.433 1.00 91.94 298 LYS A O 1
ATOM 2238 N N . GLU A 1 299 ? -5.453 -9.669 20.223 1.00 91.12 299 GLU A N 1
ATOM 2239 C CA . GLU A 1 299 ? -4.195 -10.415 20.230 1.00 91.12 299 GLU A CA 1
ATOM 2240 C C . GLU A 1 299 ? -3.146 -9.685 19.365 1.00 91.12 299 GLU A C 1
ATOM 2242 O O . GLU A 1 299 ? -3.510 -8.927 18.457 1.00 91.12 299 GLU A O 1
ATOM 2247 N N . PRO A 1 300 ? -1.837 -9.870 19.630 1.00 91.44 300 PRO A N 1
ATOM 2248 C CA . PRO A 1 300 ? -0.780 -9.196 18.879 1.00 91.44 300 PRO A CA 1
ATOM 2249 C C . PRO A 1 300 ? -0.830 -9.510 17.379 1.00 91.44 300 PRO A C 1
ATOM 2251 O O . PRO A 1 300 ? -0.828 -10.679 16.984 1.00 91.44 300 PRO A O 1
ATOM 2254 N N . ILE A 1 301 ? -0.775 -8.470 16.536 1.00 91.50 301 ILE A N 1
ATOM 2255 C CA . ILE A 1 301 ? -0.806 -8.610 15.066 1.00 91.50 301 ILE A CA 1
ATOM 2256 C C . ILE A 1 301 ? 0.322 -9.531 14.595 1.00 91.50 301 ILE A C 1
ATOM 2258 O O . ILE A 1 301 ? 0.104 -10.412 13.766 1.00 91.50 301 ILE A O 1
ATOM 2262 N N . LEU A 1 302 ? 1.523 -9.361 15.159 1.00 88.44 302 LEU A N 1
ATOM 2263 C CA . LEU A 1 302 ? 2.689 -10.177 14.818 1.00 88.44 302 LEU A CA 1
ATOM 2264 C C . LEU A 1 302 ? 2.450 -11.670 15.038 1.00 88.44 302 LEU A C 1
ATOM 2266 O O . LEU A 1 302 ? 2.885 -12.465 14.221 1.00 88.44 302 LEU A O 1
ATOM 2270 N N . SER A 1 303 ? 1.757 -12.061 16.107 1.00 85.19 303 SER A N 1
ATOM 2271 C CA . SER A 1 303 ? 1.512 -13.475 16.405 1.00 85.19 303 SER A CA 1
ATOM 2272 C C . SER A 1 303 ? 0.424 -14.083 15.524 1.00 85.19 303 SER A C 1
ATOM 2274 O O . SER A 1 303 ? 0.497 -15.267 15.209 1.00 85.19 303 SER A O 1
ATOM 2276 N N . LEU A 1 304 ? -0.571 -13.283 15.136 1.00 86.62 304 LEU A N 1
ATOM 2277 C CA . LEU A 1 304 ? -1.725 -13.734 14.361 1.00 86.62 304 LEU A CA 1
ATOM 2278 C C . LEU A 1 304 ? -1.476 -13.767 12.858 1.00 86.62 304 LEU A C 1
ATOM 2280 O O . LEU A 1 304 ? -1.782 -14.751 12.193 1.00 86.62 304 LEU A O 1
ATOM 2284 N N . VAL A 1 305 ? -0.949 -12.667 12.326 1.00 87.44 305 VAL A N 1
ATOM 2285 C CA . VAL A 1 305 ? -0.785 -12.464 10.883 1.00 87.44 305 VAL A CA 1
ATOM 2286 C C . VAL A 1 305 ? 0.571 -12.975 10.418 1.00 87.44 305 VAL A C 1
ATOM 2288 O O . VAL A 1 305 ? 0.701 -13.457 9.295 1.00 87.44 305 VAL A O 1
ATOM 2291 N N . PHE A 1 306 ? 1.574 -12.911 11.296 1.00 84.62 306 PHE A N 1
ATOM 2292 C CA . PHE A 1 306 ? 2.940 -13.323 10.998 1.00 84.62 306 PHE A CA 1
ATOM 2293 C C . PHE A 1 306 ? 3.435 -14.405 11.974 1.00 84.62 306 PHE A C 1
ATOM 2295 O O . PHE A 1 306 ? 4.475 -14.217 12.621 1.00 84.62 306 PHE A O 1
ATOM 2302 N N . PRO A 1 307 ? 2.724 -15.545 12.101 1.00 71.38 307 PRO A N 1
ATOM 2303 C CA . PRO A 1 307 ? 3.133 -16.596 13.018 1.00 71.38 307 PRO A CA 1
ATOM 2304 C C . PRO A 1 307 ? 4.511 -17.145 12.618 1.00 71.38 307 PRO A C 1
ATOM 2306 O O . PRO A 1 307 ? 4.809 -17.263 11.426 1.00 71.38 307 PRO A O 1
ATOM 2309 N N . PRO A 1 308 ? 5.371 -17.504 13.587 1.00 65.25 308 PRO A N 1
ATOM 2310 C CA . PRO A 1 308 ? 6.569 -18.278 13.292 1.00 65.25 308 PRO A CA 1
ATOM 2311 C C . PRO A 1 308 ? 6.178 -19.536 12.513 1.00 65.25 308 PRO A C 1
ATOM 2313 O O . PRO A 1 308 ? 5.227 -20.220 12.888 1.00 65.25 308 PRO A O 1
ATOM 2316 N N . LEU A 1 309 ? 6.900 -19.842 11.438 1.00 62.31 309 LEU A N 1
ATOM 2317 C CA . LEU A 1 309 ? 6.737 -21.119 10.757 1.00 62.31 309 LEU A CA 1
ATOM 2318 C C . LEU A 1 309 ? 7.494 -22.191 11.538 1.00 62.31 309 LEU A C 1
ATOM 2320 O O . LEU A 1 309 ? 8.582 -21.938 12.064 1.00 62.31 309 LEU A O 1
ATOM 2324 N N . ASP A 1 310 ? 6.923 -23.393 11.569 1.00 63.78 310 ASP A N 1
ATOM 2325 C CA . ASP A 1 310 ? 7.511 -24.559 12.237 1.00 63.78 310 ASP A CA 1
ATOM 2326 C C . ASP A 1 310 ? 8.877 -24.951 11.644 1.00 63.78 310 ASP A C 1
ATOM 2328 O O . ASP A 1 310 ? 9.710 -25.545 12.329 1.00 63.78 310 ASP A O 1
ATOM 2332 N N . ASP A 1 311 ? 9.119 -24.596 10.378 1.00 60.78 311 ASP A N 1
ATOM 2333 C CA . ASP A 1 311 ? 10.377 -24.820 9.674 1.00 60.78 311 ASP A CA 1
ATOM 2334 C C . ASP A 1 311 ? 10.896 -23.522 9.049 1.00 60.78 311 ASP A C 1
ATOM 2336 O O . ASP A 1 311 ? 10.179 -22.801 8.348 1.00 60.78 311 ASP A O 1
ATOM 2340 N N . ALA A 1 312 ? 12.191 -23.271 9.252 1.00 55.19 312 ALA A N 1
ATOM 2341 C CA . ALA A 1 312 ? 12.890 -22.157 8.646 1.00 55.19 312 ALA A CA 1
ATOM 2342 C C . ALA A 1 312 ? 12.941 -22.214 7.111 1.00 55.19 312 ALA A C 1
ATOM 2344 O O . ALA A 1 312 ? 13.066 -21.173 6.469 1.00 55.19 312 ALA A O 1
ATOM 2345 N N . SER A 1 313 ? 12.809 -23.405 6.522 1.00 52.09 313 SER A N 1
ATOM 2346 C CA . SER A 1 313 ? 12.736 -23.591 5.070 1.00 52.09 313 SER A CA 1
ATOM 2347 C C . SER A 1 313 ? 11.424 -23.085 4.451 1.00 52.09 313 SER A C 1
ATOM 2349 O O . SER A 1 313 ? 11.392 -22.771 3.263 1.00 52.09 313 SER A O 1
ATOM 2351 N N . GLY A 1 314 ? 10.359 -22.945 5.252 1.00 49.72 314 GLY A N 1
ATOM 2352 C CA . GLY A 1 314 ? 9.085 -22.367 4.817 1.00 49.72 314 GLY A CA 1
ATOM 2353 C C . GLY A 1 314 ? 9.110 -20.839 4.721 1.00 49.72 314 GLY A C 1
ATOM 2354 O O . GLY A 1 314 ? 8.174 -20.239 4.194 1.00 49.72 314 GLY A O 1
ATOM 2355 N N . TYR A 1 315 ? 10.160 -20.186 5.230 1.00 52.31 315 TYR A N 1
ATOM 2356 C CA . TYR A 1 315 ? 10.287 -18.735 5.160 1.00 52.31 315 TYR A CA 1
ATOM 2357 C C . TYR A 1 315 ? 10.687 -18.296 3.755 1.00 52.31 315 TYR A C 1
ATOM 2359 O O . TYR A 1 315 ? 11.830 -18.484 3.340 1.00 52.31 315 TYR A O 1
ATOM 2367 N N . VAL A 1 316 ? 9.768 -17.649 3.032 1.00 44.81 316 VAL A N 1
ATOM 2368 C CA . VAL A 1 316 ? 10.029 -17.213 1.654 1.00 44.81 316 VAL A CA 1
ATOM 2369 C C . VAL A 1 316 ? 10.192 -15.699 1.544 1.00 44.81 316 VAL A C 1
ATOM 2371 O O . VAL A 1 316 ? 9.451 -14.909 2.129 1.00 44.81 316 VAL A O 1
ATOM 2374 N N . GLY A 1 317 ? 11.206 -15.289 0.778 1.00 44.72 317 GLY A N 1
ATOM 2375 C CA . GLY A 1 317 ? 11.471 -13.895 0.429 1.00 44.72 317 GLY A CA 1
ATOM 2376 C C . GLY A 1 317 ? 12.334 -13.118 1.429 1.00 44.72 317 GLY A C 1
ATOM 2377 O O . GLY A 1 317 ? 11.996 -11.987 1.780 1.00 44.72 317 GLY A O 1
ATOM 2378 N N . GLY A 1 318 ? 13.474 -13.711 1.808 1.00 42.25 318 GLY A N 1
ATOM 2379 C CA . GLY A 1 318 ? 14.693 -12.983 2.179 1.00 42.25 318 GLY A CA 1
ATOM 2380 C C . GLY A 1 318 ? 14.780 -12.443 3.607 1.00 42.25 318 GLY A C 1
ATOM 2381 O O . GLY A 1 318 ? 15.227 -11.324 3.795 1.00 42.25 318 GLY A O 1
ATOM 2382 N N . LEU A 1 319 ? 14.418 -13.204 4.639 1.00 43.41 319 LEU A N 1
ATOM 2383 C CA . LEU A 1 319 ? 14.773 -12.808 6.010 1.00 43.41 319 LEU A CA 1
ATOM 2384 C C . LEU A 1 319 ? 16.304 -12.690 6.155 1.00 43.41 319 LEU A C 1
ATOM 2386 O O . LEU A 1 319 ? 17.027 -13.663 5.940 1.00 43.41 319 LEU A O 1
ATOM 2390 N N . GLN A 1 320 ? 16.811 -11.521 6.560 1.00 39.19 320 GLN A N 1
ATOM 2391 C CA . GLN A 1 320 ? 18.168 -11.426 7.100 1.00 39.19 320 GLN A CA 1
ATOM 2392 C C . GLN A 1 320 ? 18.181 -12.005 8.521 1.00 39.19 320 GLN A C 1
ATOM 2394 O O . GLN A 1 320 ? 17.478 -11.507 9.393 1.00 39.19 320 GLN A O 1
ATOM 2399 N N . ASN A 1 321 ? 18.972 -13.067 8.711 1.00 40.03 321 ASN A N 1
ATOM 2400 C CA . ASN A 1 321 ? 19.576 -13.557 9.961 1.00 40.03 321 ASN A CA 1
ATOM 2401 C C . ASN A 1 321 ? 19.092 -12.911 11.278 1.00 40.03 321 ASN A C 1
ATOM 2403 O O . ASN A 1 321 ? 19.819 -12.112 11.857 1.00 40.03 321 ASN A O 1
ATOM 2407 N N . ASP A 1 322 ? 17.924 -13.314 11.790 1.00 41.22 322 ASP A N 1
ATOM 2408 C CA . ASP A 1 322 ? 17.609 -13.164 13.227 1.00 41.22 322 ASP A CA 1
ATOM 2409 C C . ASP A 1 322 ? 16.566 -14.172 13.769 1.00 41.22 322 ASP A C 1
ATOM 2411 O O . ASP A 1 322 ? 16.024 -14.011 14.859 1.00 41.22 322 ASP A O 1
ATOM 2415 N N . GLY A 1 323 ? 16.300 -15.270 13.050 1.00 45.12 323 GLY A N 1
ATOM 2416 C CA . GLY A 1 323 ? 15.641 -16.452 13.632 1.00 45.12 323 GLY A CA 1
ATOM 2417 C C . GLY A 1 323 ? 14.161 -16.322 14.028 1.00 45.12 323 GLY A C 1
ATOM 2418 O O . GLY A 1 323 ? 13.634 -17.261 14.619 1.00 45.12 323 GLY A O 1
ATOM 2419 N N . ALA A 1 324 ? 13.466 -15.229 13.689 1.00 50.16 324 ALA A N 1
ATOM 2420 C CA . ALA A 1 324 ? 12.021 -15.093 13.896 1.00 50.16 324 ALA A CA 1
ATOM 2421 C C . ALA A 1 324 ? 11.332 -14.411 12.699 1.00 50.16 324 ALA A C 1
ATOM 2423 O O . ALA A 1 324 ? 11.718 -13.316 12.291 1.00 50.16 324 ALA A O 1
ATOM 2424 N N . TYR A 1 325 ? 10.272 -15.028 12.162 1.00 54.41 325 TYR A N 1
ATOM 2425 C CA . TYR A 1 325 ? 9.432 -14.483 11.076 1.00 54.41 325 TYR A CA 1
ATOM 2426 C C . TYR A 1 325 ? 8.862 -13.094 11.385 1.00 54.41 325 TYR A C 1
ATOM 2428 O O . TYR A 1 325 ? 8.642 -12.276 10.497 1.00 54.41 325 TYR A O 1
ATOM 2436 N N . THR A 1 326 ? 8.671 -12.790 12.664 1.00 60.72 326 THR A N 1
ATOM 2437 C CA . THR A 1 326 ? 8.180 -11.500 13.154 1.00 60.72 326 THR A CA 1
ATOM 2438 C C . THR A 1 326 ? 9.199 -10.360 13.008 1.00 60.72 326 THR A C 1
ATOM 2440 O O . THR A 1 326 ? 8.825 -9.199 13.150 1.00 60.72 326 THR A O 1
ATOM 2443 N N . GLY A 1 327 ? 10.468 -10.657 12.699 1.00 67.94 327 GLY A N 1
ATOM 2444 C CA . GLY A 1 327 ? 11.589 -9.710 12.738 1.00 67.94 327 GLY A CA 1
ATOM 2445 C C . GLY A 1 327 ? 12.103 -9.203 11.388 1.00 67.94 327 GLY A C 1
ATOM 2446 O O . GLY A 1 327 ? 13.251 -8.763 11.330 1.00 67.94 327 GLY A O 1
ATOM 2447 N N . PHE A 1 328 ? 11.320 -9.278 10.303 1.00 78.38 328 PHE A N 1
ATOM 2448 C CA . PHE A 1 328 ? 11.784 -8.823 8.985 1.00 78.38 328 PHE A CA 1
ATOM 2449 C C . PHE A 1 328 ? 12.294 -7.375 9.033 1.00 78.38 328 PHE A C 1
ATOM 2451 O O . PHE A 1 328 ? 11.581 -6.465 9.470 1.00 78.38 328 PHE A O 1
ATOM 2458 N N . LYS A 1 329 ? 13.506 -7.172 8.508 1.00 83.38 329 LYS A N 1
ATOM 2459 C CA . LYS A 1 329 ? 14.081 -5.859 8.222 1.00 83.38 329 LYS A CA 1
ATOM 2460 C C . LYS A 1 329 ? 14.577 -5.820 6.788 1.00 83.38 329 LYS A C 1
ATOM 2462 O O . LYS A 1 329 ? 15.231 -6.751 6.325 1.00 83.38 329 LYS A O 1
ATOM 2467 N N . GLY A 1 330 ? 14.295 -4.721 6.105 1.00 77.81 330 GLY A N 1
ATOM 2468 C CA . GLY A 1 330 ? 14.722 -4.512 4.730 1.00 77.81 330 GLY A CA 1
ATOM 2469 C C . GLY A 1 330 ? 14.775 -3.036 4.384 1.00 77.81 330 GLY A C 1
ATOM 2470 O O . GLY A 1 330 ? 14.305 -2.193 5.138 1.00 77.81 330 GLY A O 1
ATOM 2471 N N . GLY A 1 331 ? 15.359 -2.713 3.242 1.00 80.94 331 GLY A N 1
ATOM 2472 C CA . GLY A 1 331 ? 15.398 -1.348 2.734 1.00 80.94 331 GLY A CA 1
ATOM 2473 C C . GLY A 1 331 ? 15.204 -1.319 1.231 1.00 80.94 331 GLY A C 1
ATOM 2474 O O . GLY A 1 331 ? 15.038 -2.367 0.597 1.00 80.94 331 GLY A O 1
ATOM 2475 N N . ASN A 1 332 ? 15.250 -0.119 0.666 1.00 80.12 332 ASN A N 1
ATOM 2476 C CA . ASN A 1 332 ? 15.045 0.112 -0.760 1.00 80.12 332 ASN A CA 1
ATOM 2477 C C . ASN A 1 332 ? 13.682 -0.429 -1.243 1.00 80.12 332 ASN A C 1
ATOM 2479 O O . ASN A 1 332 ? 12.756 -0.640 -0.457 1.00 80.12 332 ASN A O 1
ATOM 2483 N N . ALA A 1 333 ? 13.564 -0.679 -2.548 1.00 77.12 333 ALA A N 1
ATOM 2484 C CA . ALA A 1 333 ? 12.341 -1.191 -3.160 1.00 77.12 333 ALA A CA 1
ATOM 2485 C C . ALA A 1 333 ? 11.926 -2.562 -2.599 1.00 77.12 333 ALA A C 1
ATOM 2487 O O . ALA A 1 333 ? 10.742 -2.857 -2.501 1.00 77.12 333 ALA A O 1
ATOM 2488 N N . TRP A 1 334 ? 12.884 -3.396 -2.186 1.00 74.69 334 TRP A N 1
ATOM 2489 C CA . TRP A 1 334 ? 12.590 -4.710 -1.614 1.00 74.69 334 TRP A CA 1
ATOM 2490 C C . TRP A 1 334 ? 11.947 -4.612 -0.223 1.00 74.69 334 TRP A C 1
ATOM 2492 O O . TRP A 1 334 ? 10.933 -5.257 0.037 1.00 74.69 334 TRP A O 1
ATOM 2502 N N . GLY A 1 335 ? 12.483 -3.754 0.652 1.00 78.31 335 GLY A N 1
ATOM 2503 C CA . GLY A 1 335 ? 11.846 -3.440 1.932 1.00 78.31 335 GLY A CA 1
ATOM 2504 C C . GLY A 1 335 ? 10.462 -2.817 1.743 1.00 78.31 335 GLY A C 1
ATOM 2505 O O . GLY A 1 335 ? 9.548 -3.143 2.494 1.00 78.31 335 GLY A O 1
ATOM 2506 N N . PHE A 1 336 ? 10.297 -1.976 0.715 1.00 88.44 336 PHE A N 1
ATOM 2507 C CA . PHE A 1 336 ? 9.016 -1.353 0.372 1.00 88.44 336 PHE A CA 1
ATOM 2508 C C . PHE A 1 336 ? 7.985 -2.384 -0.080 1.00 88.44 336 PHE A C 1
ATOM 2510 O O . PHE A 1 336 ? 6.897 -2.437 0.480 1.00 88.44 336 PHE A O 1
ATOM 2517 N N . ALA A 1 337 ? 8.344 -3.257 -1.021 1.00 82.25 337 ALA A N 1
ATOM 2518 C CA . ALA A 1 337 ? 7.473 -4.333 -1.478 1.00 82.25 337 ALA A CA 1
ATOM 2519 C C . ALA A 1 337 ? 7.031 -5.229 -0.317 1.00 82.25 337 ALA A C 1
ATOM 2521 O O . ALA A 1 337 ? 5.855 -5.563 -0.201 1.00 82.25 337 ALA A O 1
ATOM 2522 N N . ARG A 1 338 ? 7.947 -5.543 0.611 1.00 84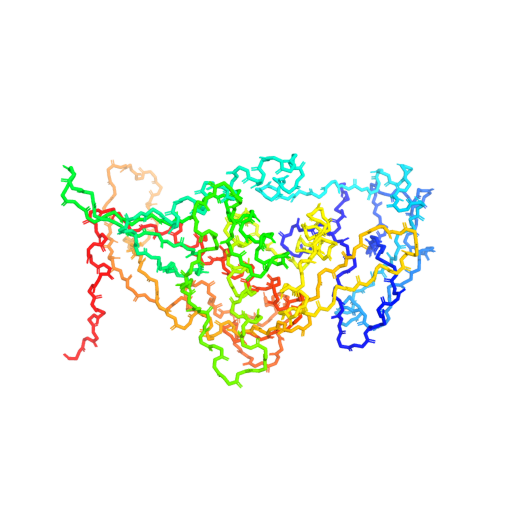.12 338 ARG A N 1
ATOM 2523 C CA . ARG A 1 338 ? 7.569 -6.306 1.800 1.00 84.12 338 ARG A CA 1
ATOM 2524 C C . ARG A 1 338 ? 6.601 -5.549 2.709 1.00 84.12 338 ARG A C 1
ATOM 2526 O O . ARG A 1 338 ? 5.663 -6.153 3.214 1.00 84.12 338 ARG A O 1
ATOM 2533 N N . ALA A 1 339 ? 6.800 -4.246 2.903 1.00 92.94 339 ALA A N 1
ATOM 2534 C CA . ALA A 1 339 ? 5.882 -3.422 3.688 1.00 92.94 339 ALA A CA 1
ATOM 2535 C C . ALA A 1 339 ? 4.461 -3.415 3.093 1.00 92.94 339 ALA A C 1
ATOM 2537 O O . ALA A 1 339 ? 3.485 -3.485 3.840 1.00 92.94 339 ALA A O 1
ATOM 2538 N N . VAL A 1 340 ? 4.358 -3.382 1.760 1.00 94.56 340 VAL A N 1
ATOM 2539 C CA . VAL A 1 340 ? 3.095 -3.465 1.006 1.00 94.56 340 VAL A CA 1
ATOM 2540 C C . VAL A 1 340 ? 2.408 -4.814 1.226 1.00 94.56 340 VAL A C 1
ATOM 2542 O O . VAL A 1 340 ? 1.227 -4.861 1.574 1.00 94.56 340 VAL A O 1
ATOM 2545 N N . ASP A 1 341 ? 3.150 -5.907 1.057 1.00 88.81 341 ASP A N 1
ATOM 2546 C CA . ASP A 1 341 ? 2.652 -7.274 1.233 1.00 88.81 341 ASP A CA 1
ATOM 2547 C C . ASP A 1 341 ? 2.161 -7.538 2.662 1.00 88.81 341 ASP A C 1
ATOM 2549 O O . ASP A 1 341 ? 1.075 -8.083 2.881 1.00 88.81 341 ASP A O 1
ATOM 2553 N N . ASP A 1 342 ? 2.925 -7.071 3.650 1.00 91.88 342 ASP A N 1
ATOM 2554 C CA . ASP A 1 342 ? 2.563 -7.208 5.053 1.00 91.88 342 ASP A CA 1
ATOM 2555 C C . ASP A 1 342 ? 1.310 -6.383 5.390 1.00 91.88 342 ASP A C 1
ATOM 2557 O O . ASP A 1 342 ? 0.436 -6.869 6.108 1.00 91.88 342 ASP A O 1
ATOM 2561 N N . ALA A 1 343 ? 1.167 -5.170 4.839 1.00 95.44 343 ALA A N 1
ATOM 2562 C CA . ALA A 1 343 ? -0.060 -4.383 4.995 1.00 95.44 343 ALA A CA 1
ATOM 2563 C C . ALA A 1 343 ? -1.262 -5.129 4.409 1.00 95.44 343 ALA A C 1
ATOM 2565 O O . ALA A 1 343 ? -2.281 -5.291 5.083 1.00 95.44 343 ALA A O 1
ATOM 2566 N N . ARG A 1 344 ? -1.118 -5.683 3.201 1.00 93.44 344 ARG A N 1
ATOM 2567 C CA . ARG A 1 344 ? -2.135 -6.543 2.586 1.00 93.44 344 ARG A CA 1
ATOM 2568 C C . ARG A 1 344 ? -2.470 -7.758 3.457 1.00 93.44 344 ARG A C 1
ATOM 2570 O O . ARG A 1 344 ? -3.642 -8.108 3.578 1.00 93.44 344 ARG A O 1
ATOM 2577 N N . ALA A 1 345 ? -1.485 -8.384 4.103 1.00 90.50 345 ALA A N 1
ATOM 2578 C CA . ALA A 1 345 ? -1.719 -9.531 4.980 1.00 90.50 345 ALA A CA 1
ATOM 2579 C C . ALA A 1 345 ? -2.543 -9.182 6.218 1.00 90.50 345 ALA A C 1
ATOM 2581 O O . ALA A 1 345 ? -3.470 -9.917 6.565 1.00 90.50 345 ALA A O 1
ATOM 2582 N N . VAL A 1 346 ? -2.275 -8.031 6.833 1.00 93.62 346 VAL A N 1
ATOM 2583 C CA . VAL A 1 346 ? -3.092 -7.537 7.946 1.00 93.62 346 VAL A CA 1
ATOM 2584 C C . VAL A 1 346 ? -4.508 -7.197 7.469 1.00 93.62 346 VAL A C 1
ATOM 2586 O O . VAL A 1 346 ? -5.478 -7.556 8.132 1.00 93.62 346 VAL A O 1
ATOM 2589 N N . ILE A 1 347 ? -4.655 -6.590 6.285 1.00 93.62 347 ILE A N 1
ATOM 2590 C CA . ILE A 1 347 ? -5.968 -6.299 5.677 1.00 93.62 347 ILE A CA 1
ATOM 2591 C C . ILE A 1 347 ? -6.766 -7.578 5.437 1.00 93.62 347 ILE A C 1
ATOM 2593 O O . ILE A 1 347 ? -7.965 -7.620 5.715 1.00 93.62 347 ILE A O 1
ATOM 2597 N N . TYR A 1 348 ? -6.117 -8.609 4.898 1.00 91.25 348 TYR A N 1
ATOM 2598 C CA . TYR A 1 348 ? -6.735 -9.910 4.684 1.00 91.25 348 TYR A CA 1
ATOM 2599 C C . TYR A 1 348 ? -7.247 -10.485 6.005 1.00 91.25 348 TYR A C 1
ATOM 2601 O O . TYR A 1 348 ? -8.424 -10.819 6.106 1.00 91.25 348 TYR A O 1
ATOM 2609 N N . PHE A 1 349 ? -6.404 -10.500 7.041 1.00 91.75 349 PHE A N 1
ATOM 2610 C CA . PHE A 1 349 ? -6.788 -11.006 8.354 1.00 91.75 349 PHE A CA 1
ATOM 2611 C C . PHE A 1 349 ? -8.017 -10.284 8.925 1.00 91.75 349 PHE A C 1
ATOM 2613 O O . PHE A 1 349 ? -8.977 -10.947 9.317 1.00 91.75 349 PHE A O 1
ATOM 2620 N N . VAL A 1 350 ? -8.014 -8.946 8.928 1.00 90.88 350 VAL A N 1
ATOM 2621 C CA . VAL A 1 350 ? -9.117 -8.126 9.464 1.00 90.88 350 VAL A CA 1
ATOM 2622 C C . VAL A 1 350 ? -10.420 -8.352 8.691 1.00 90.88 350 VAL A C 1
ATOM 2624 O O . VAL A 1 350 ? -11.495 -8.368 9.284 1.00 90.88 350 VAL A O 1
ATOM 2627 N N . HIS A 1 351 ? -10.349 -8.547 7.372 1.00 88.19 351 HIS A N 1
ATOM 2628 C CA . HIS A 1 351 ? -11.540 -8.795 6.559 1.00 88.19 351 HIS A CA 1
ATOM 2629 C C . HIS A 1 351 ? -12.109 -10.208 6.707 1.00 88.19 351 HIS A C 1
ATOM 2631 O O . HIS A 1 351 ? -13.322 -10.365 6.588 1.00 88.19 351 HIS A O 1
ATOM 2637 N N . GLU A 1 352 ? -11.270 -11.215 6.950 1.00 88.81 352 GLU A N 1
ATOM 2638 C CA . GLU A 1 352 ? -11.721 -12.596 7.176 1.00 88.81 352 GLU A CA 1
ATOM 2639 C C . GLU A 1 352 ? -12.203 -12.830 8.615 1.00 88.81 352 GLU A C 1
ATOM 2641 O O . GLU A 1 352 ? -12.975 -13.752 8.870 1.00 88.81 352 GLU A O 1
ATOM 2646 N N . HIS A 1 353 ? -11.800 -11.967 9.553 1.00 89.69 353 HIS A N 1
ATOM 2647 C CA . HIS A 1 353 ? -12.194 -12.046 10.961 1.00 89.69 353 HIS A CA 1
ATOM 2648 C C . HIS A 1 353 ? -12.880 -10.755 11.441 1.00 89.69 353 HIS A C 1
ATOM 2650 O O . HIS A 1 353 ? -12.444 -10.160 12.432 1.00 89.69 353 HIS A O 1
ATOM 2656 N N . PRO A 1 354 ? -13.951 -10.293 10.767 1.00 87.25 354 PRO A N 1
ATOM 2657 C CA . PRO A 1 354 ? -14.602 -9.051 11.142 1.00 87.25 354 PRO A CA 1
ATOM 2658 C C . PRO A 1 354 ? -15.272 -9.198 12.508 1.00 87.25 354 PRO A C 1
ATOM 2660 O O . PRO A 1 354 ? -15.896 -10.216 12.819 1.00 87.25 354 PRO A O 1
ATOM 2663 N N . VAL A 1 355 ? -15.190 -8.145 13.315 1.00 88.31 355 VAL A N 1
ATOM 2664 C CA . VAL A 1 355 ? -16.029 -8.017 14.507 1.00 88.31 355 VAL A CA 1
ATOM 2665 C C . VAL A 1 355 ? -17.407 -7.535 14.050 1.00 88.31 355 VAL A C 1
ATOM 2667 O O . VAL A 1 355 ? -17.482 -6.506 13.372 1.00 88.31 355 VAL A O 1
ATOM 2670 N N . PRO A 1 356 ? -18.500 -8.251 14.374 1.00 86.69 356 PRO A N 1
ATOM 2671 C CA . PRO A 1 356 ? -19.851 -7.767 14.110 1.00 86.69 356 PRO A CA 1
ATOM 2672 C C . PRO A 1 356 ? -20.058 -6.368 14.694 1.00 86.69 356 PRO A C 1
ATOM 2674 O O . PRO A 1 356 ? -19.537 -6.062 15.767 1.00 86.69 356 PRO A O 1
ATOM 2677 N N . VAL A 1 357 ? -20.828 -5.522 14.007 1.00 82.06 357 VAL A N 1
ATOM 2678 C CA . VAL A 1 357 ? -21.016 -4.117 14.408 1.00 82.06 357 VAL A CA 1
ATOM 2679 C C . VAL A 1 357 ? -21.598 -3.995 15.818 1.00 82.06 357 VAL A C 1
ATOM 2681 O O . VAL A 1 357 ? -21.227 -3.098 16.564 1.00 82.06 357 VAL A O 1
ATOM 2684 N N . GLU A 1 358 ? -22.435 -4.948 16.225 1.00 83.81 358 GLU A N 1
ATOM 2685 C CA . GLU A 1 358 ? -23.046 -5.013 17.554 1.00 83.81 358 GLU A CA 1
ATOM 2686 C C . GLU A 1 358 ? -22.044 -5.371 18.661 1.00 83.81 358 GLU A C 1
ATOM 2688 O O . GLU A 1 358 ? -22.351 -5.222 19.839 1.00 83.81 358 GLU A O 1
ATOM 2693 N N . LEU A 1 359 ? -20.861 -5.870 18.293 1.00 86.56 359 LEU A N 1
ATOM 2694 C CA . LEU A 1 359 ? -19.806 -6.293 19.211 1.00 86.56 359 LEU A CA 1
ATOM 2695 C C . LEU A 1 359 ? -18.577 -5.375 19.170 1.00 86.56 359 LEU A C 1
ATOM 2697 O O . LEU A 1 359 ? -17.624 -5.596 19.915 1.00 86.56 359 LEU A O 1
ATOM 2701 N N . ILE A 1 360 ? -18.573 -4.355 18.309 1.00 83.25 360 ILE A N 1
ATOM 2702 C CA . ILE A 1 360 ? -17.394 -3.510 18.096 1.00 83.25 360 ILE A CA 1
ATOM 2703 C C . ILE A 1 360 ? -17.039 -2.679 19.336 1.00 83.25 360 ILE A C 1
ATOM 2705 O O . ILE A 1 360 ? -15.865 -2.415 19.569 1.00 83.25 360 ILE A O 1
ATOM 2709 N N . GLU A 1 361 ? -18.024 -2.348 20.181 1.00 82.50 361 GLU A N 1
ATOM 2710 C CA . GLU A 1 361 ? -17.810 -1.645 21.457 1.00 82.50 361 GLU A CA 1
ATOM 2711 C C . GLU A 1 361 ? -16.873 -2.413 22.406 1.00 82.50 361 GLU A C 1
ATOM 2713 O O . GLU A 1 361 ? -16.134 -1.816 23.188 1.00 82.50 361 GLU A O 1
ATOM 2718 N N . TYR A 1 362 ? -16.832 -3.747 22.302 1.00 87.19 362 TYR A N 1
ATOM 2719 C CA . TYR A 1 362 ? -15.943 -4.575 23.116 1.00 87.19 362 TYR A CA 1
ATOM 2720 C C . TYR A 1 362 ? -14.478 -4.456 22.679 1.00 87.19 362 TYR A C 1
ATOM 2722 O O . TYR A 1 362 ? -13.582 -4.759 23.465 1.00 87.19 362 TYR A O 1
ATOM 2730 N N . CYS A 1 363 ? -14.212 -3.959 21.466 1.00 86.31 363 CYS A N 1
ATOM 2731 C CA . CYS A 1 363 ? -12.859 -3.663 21.004 1.00 86.31 363 CYS A CA 1
ATOM 2732 C C . CYS A 1 363 ? -12.240 -2.437 21.676 1.00 86.31 363 CYS A C 1
ATOM 2734 O O . CYS A 1 363 ? -11.048 -2.211 21.495 1.00 86.31 363 CYS A O 1
ATOM 2736 N N . ASP A 1 364 ? -12.974 -1.666 22.476 1.00 82.56 364 ASP A N 1
ATOM 2737 C CA . ASP A 1 364 ? -12.390 -0.580 23.270 1.00 82.56 364 ASP A CA 1
ATOM 2738 C C . ASP A 1 364 ? -11.982 -1.039 24.677 1.00 82.56 364 ASP A C 1
ATOM 2740 O O . ASP A 1 364 ? -11.226 -0.351 25.361 1.00 82.56 364 ASP A O 1
ATOM 2744 N N . LEU A 1 365 ? -12.402 -2.238 25.095 1.00 83.38 365 LEU A N 1
ATOM 2745 C CA . LEU A 1 365 ? -12.032 -2.802 26.390 1.00 83.38 365 LEU A CA 1
ATOM 2746 C C . LEU A 1 365 ? -10.562 -3.241 26.410 1.00 83.38 365 LEU A C 1
ATOM 2748 O O . LEU A 1 365 ? -10.012 -3.703 25.405 1.00 83.38 365 LEU A O 1
ATOM 2752 N N . GLU A 1 366 ? -9.907 -3.095 27.560 1.00 75.31 366 GLU A N 1
ATOM 2753 C CA . GLU A 1 366 ? -8.582 -3.675 27.784 1.00 75.31 366 GLU A CA 1
ATOM 2754 C C . GLU A 1 366 ? -8.685 -5.201 27.892 1.00 75.31 366 GLU A C 1
ATOM 2756 O O . GLU A 1 366 ? -9.693 -5.738 28.358 1.00 75.31 366 GLU A O 1
ATOM 2761 N N . ASN A 1 367 ? -7.634 -5.907 27.470 1.00 67.06 367 ASN A N 1
ATOM 2762 C CA . ASN A 1 367 ? -7.528 -7.339 27.725 1.00 67.06 367 ASN A CA 1
ATOM 2763 C C . ASN A 1 367 ? -7.551 -7.580 29.243 1.00 67.06 367 ASN A C 1
ATOM 2765 O O . ASN A 1 367 ? -6.769 -6.974 29.977 1.00 67.06 367 ASN A O 1
ATOM 2769 N N . ASP A 1 368 ? -8.418 -8.482 29.711 1.00 61.50 368 ASP A N 1
ATOM 2770 C CA . ASP A 1 368 ? -8.380 -8.939 31.099 1.00 61.50 368 ASP A CA 1
ATOM 2771 C C . ASP A 1 368 ? -7.054 -9.679 31.319 1.00 61.50 368 ASP A C 1
ATOM 2773 O O . ASP A 1 368 ? -6.853 -10.804 30.858 1.00 61.50 368 ASP A O 1
ATOM 2777 N N . THR A 1 369 ? -6.104 -9.005 31.968 1.00 48.38 369 THR A N 1
ATOM 2778 C CA . THR A 1 369 ? -4.779 -9.568 32.255 1.00 48.38 369 THR A CA 1
ATOM 2779 C C . THR A 1 369 ? -4.810 -10.588 33.392 1.00 48.38 369 THR A C 1
ATOM 2781 O O . THR A 1 369 ? -3.761 -11.144 33.715 1.00 48.38 369 THR A O 1
ATOM 2784 N N . GLY A 1 370 ? -5.989 -10.877 33.965 1.00 47.62 370 GLY A N 1
ATOM 2785 C CA . GLY A 1 370 ? -6.190 -11.982 34.897 1.00 47.62 370 GLY A CA 1
ATOM 2786 C C . GLY A 1 370 ? -5.224 -11.962 36.081 1.00 47.62 370 GLY A C 1
ATOM 2787 O O . GLY A 1 370 ? -4.637 -13.001 36.392 1.00 47.62 370 GLY A O 1
ATOM 2788 N N . GLN A 1 371 ? -5.022 -10.792 36.704 1.00 35.62 371 GLN A N 1
ATOM 2789 C CA . GLN A 1 371 ? -4.334 -10.696 37.999 1.00 35.62 371 GLN A CA 1
ATOM 2790 C C . GLN A 1 371 ? -5.241 -11.086 39.163 1.00 35.62 371 GLN A C 1
ATOM 2792 O O . GLN A 1 371 ? -6.385 -10.582 39.224 1.00 35.62 371 GLN A O 1
#

Radius of gyration: 22.79 Å; chains: 1; bounding box: 56×61×70 Å

Foldseek 3Di:
DADCDDAVQRFRDWQDDPAVPDDLLDFTFRKDQADDPQQDVVLPHNVPFAWDDCRGPCVVVVGTIGGQDDDPNDRPPSCVSVDDDGCQPLLVCLLPPPVQLLVLLVVLQCQLPPPQWDWDADLLGFIKIWHADPVVRDIDIGTPQRLSNLLSLLLCCLQEVFSFHPPDPPTGRPDHDFPDQQPPPPLRSLQRSLLHSLLSNLSNGDLRTFFALVSVVVSQVSSLRQQNHDPVSCVRQNHFADRSPPPDNGTHRRQQSYKAWQCRRQVFKDWFWDKDADPDDPDPPDDDDDDIDIDTDIDGCCCVLQNFDPDPVPDDQDADDDRGSSTRIDGGSRSSSVSNRSSSSSVSVCVVGPDPPVCVVVVVDDPPPPD

Sequence (371 aa):
MVEIDRDINGVPILTYALGPGDAWTWVRSPIMFGNTEACPADVLDFATLEPVGPTSIYTALGIEARYIPFVDGEIPEAYGVCMTEAHLGRLSAVRAPEKVLDMALLELVTALKTPGVTIALDEAGRLKISYFDEILDVQVVKTIDAPRENLAGFESLLETAELSHAEVAGGAVEGLPVRPDRTGQAYPESLQLMDRAAAMLGGASDKFGAVGLDELMYVSEILTLGTDMTTAAKDAFGEPFASADPKAKTTFFNFSRFQYDRAKTYAGEVCYLKVTTPAGAPADGQTLPVDVTGQVVKEPILSLVFPPLDDASGYVGGLQNDGAYTGFKGGNAWGFARAVDDARAVIYFVHEHPVPVELIEYCDLENDTGQ